Protein 7JW6 (pdb70)

Solvent-accessible surface area: 11703 Å² total; per-residue (Å²): 187,106,22,95,30,88,22,79,73,144,35,18,56,76,0,56,120,36,75,41,0,73,136,0,12,125,89,0,74,128,46,93,34,0,3,6,12,15,15,72,59,137,75,156,132,41,141,80,71,9,0,2,1,0,0,0,2,37,102,20,0,7,3,0,18,2,67,19,106,150,43,1,130,72,87,27,0,90,55,0,0,43,51,0,0,28,41,74,119,2,60,0,0,0,31,26,2,84,53,25,7,32,10,1,60,205,36,6,48,1,124,16,94,30,112,137,13,95,5,0,0,15,1,61,48,0,1,77,20,0,61,142,79,216,176,14,11,122,13,69,119,13,10,0,91,170,22,34,64,51,26,23,33,0,0,74,5,4,40,21,79,56,6,61,87,62,43,76,128,17,79,6,28,41,92,123,25,100,119,79,0,25,45,19,0,0,25,20,0,21,0,2,14,46,0,21,54,19,0,58,119,142,5,117,84,5,100,71,11,2,112,114,0,23,82,62,21,81,34,111,183,238,67,100,176,136

Radius of gyration: 17.12 Å; Cα contacts (8 Å, |Δi|>4): 380; chains: 1; bounding box: 43×37×40 Å

Structure (mmCIF, N/CA/C/O backbone):
data_7JW6
#
_entry.id   7JW6
#
_cell.length_a   44.338
_cell.length_b   117.101
_cell.length_c   87.481
_cell.angle_alpha   90.000
_cell.angle_beta   90.000
_cell.angle_gamma   90.000
#
_symmetry.space_group_name_H-M   'C 2 2 21'
#
loop_
_entity.id
_entity.type
_entity.pdbx_description
1 polymer 'Exonuclease mut-7 homolog'
2 water water
#
loop_
_atom_site.group_PDB
_atom_site.id
_atom_site.type_symbol
_atom_site.label_atom_id
_atom_site.label_alt_id
_atom_site.label_comp_id
_atom_site.label_asym_id
_atom_site.label_entity_id
_atom_site.label_seq_id
_atom_site.pdbx_PDB_ins_code
_atom_site.Cartn_x
_atom_site.Cartn_y
_atom_site.Cartn_z
_atom_site.occupancy
_atom_site.B_iso_or_equiv
_atom_site.auth_seq_id
_atom_site.auth_comp_id
_atom_site.auth_asym_id
_atom_site.auth_atom_id
_atom_site.pdbx_PDB_model_num
ATOM 1 N N . MET A 1 5 ? 2.54645 48.65023 34.03906 1.000 51.04616 399 MET A N 1
ATOM 2 C CA . MET A 1 5 ? 1.48297 48.08755 33.21918 1.000 38.91254 399 MET A CA 1
ATOM 3 C C . MET A 1 5 ? 0.20690 47.95576 34.04361 1.000 31.41256 399 MET A C 1
ATOM 4 O O . MET A 1 5 ? 0.17006 48.33265 35.21564 1.000 29.68680 399 MET A O 1
ATOM 9 N N . TYR A 1 6 ? -0.84832 47.41984 33.44104 1.000 29.32886 400 TYR A N 1
ATOM 10 C CA . TYR A 1 6 ? -2.13838 47.36184 34.10588 1.000 22.21896 400 TYR A CA 1
ATOM 11 C C . TYR A 1 6 ? -2.45064 45.93777 34.53774 1.000 19.86163 400 TYR A C 1
ATOM 12 O O . TYR A 1 6 ? -1.96588 44.96757 33.94773 1.000 20.77529 400 TYR A O 1
ATOM 21 N N . LEU A 1 7 ? -3.24030 45.83372 35.60455 1.000 15.94308 401 LEU A N 1
ATOM 22 C CA . LEU A 1 7 ? -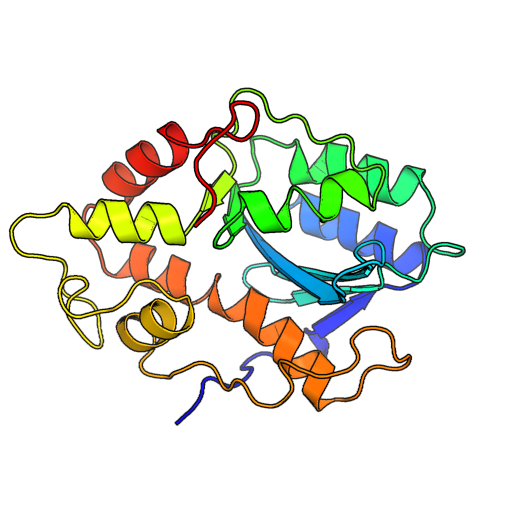3.71011 44.53363 36.06685 1.000 16.99436 401 LEU A CA 1
ATOM 23 C C . LEU A 1 7 ? -4.54070 43.85265 34.98431 1.000 18.99560 401 LEU A C 1
ATOM 24 O O . LEU A 1 7 ? -5.40511 44.47378 34.35691 1.000 18.02184 401 LEU A O 1
ATOM 29 N N . THR A 1 8 ? -4.26822 42.56872 34.76499 1.000 19.30278 402 THR A N 1
ATOM 30 C CA . THR A 1 8 ? -5.01678 41.75406 33.82326 1.000 18.72046 402 THR A CA 1
ATOM 31 C C . THR A 1 8 ? -5.70154 40.60672 34.56342 1.000 16.92831 402 THR A C 1
ATOM 32 O O . THR A 1 8 ? -5.34071 40.26092 35.69444 1.000 21.05895 402 THR A O 1
ATOM 36 N N . MET A 1 9 ? -6.70650 40.02356 33.91003 1.000 14.97808 403 MET A N 1
ATOM 37 C CA . MET A 1 9 ? -7.44900 38.89380 34.46546 1.000 15.19774 403 MET A CA 1
ATOM 38 C C . MET A 1 9 ? -6.59451 37.63494 34.43517 1.000 19.34339 403 MET A C 1
ATOM 39 O O . MET A 1 9 ? -6.14448 37.20965 33.36625 1.000 22.23727 403 MET A O 1
ATOM 44 N N . ASP A 1 10 ? -6.39620 37.01793 35.59648 1.000 17.65070 404 ASP A N 1
ATOM 45 C CA . ASP A 1 10 ? -5.57591 35.81679 35.66517 1.000 17.40359 404 ASP A CA 1
ATOM 46 C C . ASP A 1 10 ? -6.38350 34.53806 35.55532 1.000 19.64943 404 ASP A C 1
ATOM 47 O O . ASP A 1 10 ? -5.81029 33.48919 35.25099 1.000 20.50701 404 ASP A O 1
ATOM 52 N N . LEU A 1 11 ? -7.67371 34.60559 35.77887 1.000 18.09368 405 LEU A N 1
ATOM 53 C CA . LEU A 1 11 ? -8.52182 33.42994 35.72054 1.000 17.13605 405 LEU A CA 1
ATOM 54 C C . LEU A 1 11 ? -8.75366 32.99570 34.27950 1.000 17.29341 405 LEU A C 1
ATOM 55 O O . LEU A 1 11 ? -8.83609 33.83130 33.37706 1.000 19.62718 405 LEU A O 1
ATOM 60 N N . PRO A 1 12 ? -8.88338 31.69006 34.05019 1.000 20.45905 406 PRO A N 1
ATOM 61 C CA . PRO A 1 12 ? -9.35802 31.20781 32.74981 1.000 20.83928 406 PRO A CA 1
ATOM 62 C C . PRO A 1 12 ? -10.75204 31.73238 32.44477 1.000 18.44485 406 PRO A C 1
ATOM 63 O O . PRO A 1 12 ? -11.53738 32.04875 33.34163 1.000 18.96053 406 PRO A O 1
ATOM 67 N N . ASP A 1 13 ? -11.05748 31.81290 31.14599 1.000 22.43780 407 ASP A N 1
ATOM 68 C CA . ASP A 1 13 ? -12.35385 32.32629 30.70432 1.000 22.24489 407 ASP A CA 1
ATOM 69 C C . ASP A 1 13 ? -13.51173 31.53033 31.29017 1.000 20.86681 407 ASP A C 1
ATOM 70 O O . ASP A 1 13 ? -14.57999 32.09392 31.56018 1.000 24.64088 407 ASP A O 1
ATOM 75 N N . GLU A 1 14 ? -13.32175 30.22636 31.49455 1.000 21.06590 408 GLU A N 1
ATOM 76 C CA . GLU A 1 14 ? -14.37563 29.38368 32.04479 1.000 21.21947 408 GLU A CA 1
ATOM 77 C C . GLU A 1 14 ? -14.78034 29.78306 33.45891 1.000 22.39970 408 GLU A C 1
ATOM 78 O O . GLU A 1 14 ? -15.89095 29.45012 33.88735 1.000 22.53262 408 GLU A O 1
ATOM 84 N N . CYS A 1 15 ? -13.91215 30.47530 34.18903 1.000 17.82563 409 CYS A N 1
ATOM 85 C CA . CYS A 1 15 ? -14.20190 30.91456 35.54592 1.000 13.78446 409 CYS A CA 1
ATOM 86 C C . CYS A 1 15 ? -14.83946 32.29135 35.59825 1.000 15.93077 409 CYS A C 1
ATOM 87 O O . CYS A 1 15 ? -15.04165 32.81440 36.69441 1.000 13.77218 409 CYS A O 1
ATOM 90 N N . LEU A 1 16 ? -15.16049 32.88777 34.45849 1.000 15.01940 410 LEU A N 1
ATOM 91 C CA . LEU A 1 16 ? -15.96446 34.09945 34.40543 1.000 13.58416 410 LEU A CA 1
ATOM 92 C C . LEU A 1 16 ? -17.34989 33.65276 33.97235 1.000 15.84765 410 LEU A C 1
ATOM 93 O O . LEU A 1 16 ? -17.55891 33.29413 32.81382 1.000 19.46438 410 LEU A O 1
ATOM 98 N N . ILE A 1 17 ? -18.28449 33.63703 34.91825 1.000 13.49187 411 ILE A N 1
ATOM 99 C CA . ILE A 1 17 ? -19.57651 32.98135 34.75020 1.000 12.90468 411 ILE A CA 1
ATOM 100 C C . ILE A 1 17 ? -20.63207 34.06727 34.57967 1.000 15.01896 411 ILE A C 1
ATOM 101 O O . ILE A 1 17 ? -20.93994 34.79890 35.53118 1.000 15.03358 411 ILE A O 1
ATOM 106 N N . ILE A 1 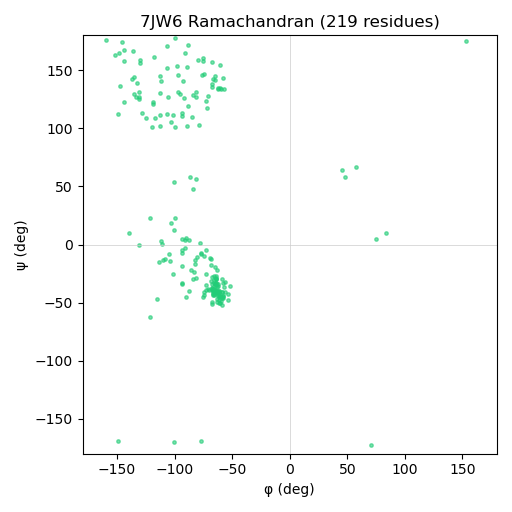18 ? -21.20612 34.15840 33.38003 1.000 15.03399 412 ILE A N 1
ATOM 107 C CA . ILE A 1 18 ? -22.28838 35.10277 33.11115 1.000 15.88468 412 ILE A CA 1
ATOM 108 C C . ILE A 1 18 ? -23.60277 34.47076 33.55024 1.000 14.84872 412 ILE A C 1
ATOM 109 O O . ILE A 1 18 ? -23.90970 33.32838 33.19080 1.000 18.04813 412 ILE A O 1
ATOM 114 N N . VAL A 1 19 ? -24.37373 35.20673 34.34893 1.000 11.94456 413 VAL A N 1
ATOM 115 C CA . VAL A 1 19 ? -25.62181 34.73612 34.92024 1.000 12.68054 413 VAL A CA 1
ATOM 116 C C . VAL A 1 19 ? -26.73341 35.61429 34.37133 1.000 15.08125 413 VAL A C 1
ATOM 117 O O . VAL A 1 19 ? -26.85323 36.78503 34.75237 1.000 13.62241 413 VAL A O 1
ATOM 121 N N . ASN A 1 20 ? -27.56178 35.04765 33.49361 1.000 13.16018 414 ASN A N 1
ATOM 122 C CA . ASN A 1 20 ? -28.71235 35.78397 32.99116 1.000 13.71516 414 ASN A CA 1
ATOM 123 C C . ASN A 1 20 ? -29.94421 34.90074 32.87157 1.000 15.14681 414 ASN A C 1
ATOM 124 O O . ASN A 1 20 ? -30.94909 35.34400 32.30609 1.000 17.13550 414 ASN A O 1
ATOM 129 N N . LYS A 1 21 ? -29.90123 33.68220 33.40442 1.000 15.21396 415 LYS A N 1
ATOM 130 C CA . LYS A 1 21 ? -31.03484 32.77642 33.39806 1.000 17.57312 415 LYS A CA 1
ATOM 131 C C . LYS A 1 21 ? -31.24419 32.23908 34.80712 1.000 13.96493 415 LYS A C 1
ATOM 132 O O . LYS A 1 21 ? -30.30700 32.16333 35.60776 1.000 12.39626 415 LYS A O 1
ATOM 138 N N . ALA A 1 22 ? -32.48029 31.81410 35.07667 1.000 13.06839 416 ALA A N 1
ATOM 139 C CA . ALA A 1 22 ? -32.83959 31.32553 36.40318 1.000 13.33996 416 ALA A CA 1
ATOM 140 C C . ALA A 1 22 ? -32.00979 30.11217 36.82154 1.000 14.10940 416 ALA A C 1
ATOM 141 O O . ALA A 1 22 ? -31.54869 30.04495 37.96482 1.000 14.96806 416 ALA A O 1
ATOM 143 N N . ASP A 1 23 ? -31.80954 29.13923 35.92361 1.000 13.46081 417 ASP A N 1
ATOM 144 C CA . ASP A 1 23 ? -31.05560 27.95973 36.33079 1.000 13.767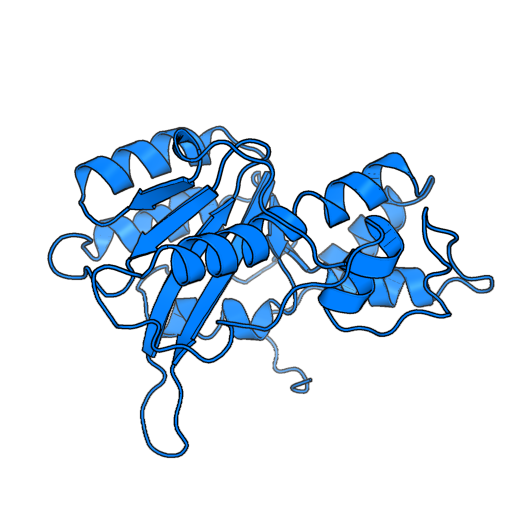97 417 ASP A CA 1
ATOM 145 C C . ASP A 1 23 ? -29.61366 28.32480 36.65777 1.000 14.46488 417 ASP A C 1
ATOM 146 O O . ASP A 1 23 ? -29.02001 27.75632 37.58194 1.000 14.38165 417 ASP A O 1
ATOM 151 N N . GLU A 1 24 ? -29.04757 29.29800 35.94047 1.000 13.30085 418 GLU A N 1
ATOM 152 C CA . GLU A 1 24 ? -27.71114 29.77078 36.27320 1.000 12.59403 418 GLU A CA 1
ATOM 153 C C . GLU A 1 24 ? -27.69731 30.46081 37.63024 1.000 15.29169 418 GLU A C 1
ATOM 154 O O . GLU A 1 24 ? -26.74180 30.31003 38.40368 1.000 12.95234 418 GLU A O 1
ATOM 160 N N . PHE A 1 25 ? -28.74847 31.22652 37.93020 1.000 11.94396 419 PHE A N 1
ATOM 161 C CA . PHE A 1 25 ? -28.82329 31.92370 39.20668 1.000 13.02023 419 PHE A CA 1
ATOM 162 C C . PHE A 1 25 ? -28.95201 30.93373 40.36225 1.000 12.70120 419 PHE A C 1
ATOM 163 O O . PHE A 1 25 ? -28.29392 31.08685 41.39909 1.000 11.20537 419 PHE A O 1
ATOM 171 N N . ASP A 1 26 ? -29.77629 29.89085 40.18571 1.000 12.09857 420 ASP A N 1
ATOM 172 C CA . ASP A 1 26 ? -29.92967 28.87309 41.21786 1.000 13.49757 420 ASP A CA 1
ATOM 173 C C . ASP A 1 26 ? -28.61414 28.14490 41.47203 1.000 12.84368 420 ASP A C 1
ATOM 174 O O . ASP A 1 26 ? -28.25872 27.88383 42.62639 1.000 13.46003 420 ASP A O 1
ATOM 179 N N . ARG A 1 27 ? -27.86642 27.82823 40.41358 1.000 12.54165 421 ARG A N 1
ATOM 180 C CA . ARG A 1 27 ? -26.56547 27.19186 40.60547 1.000 12.58177 421 ARG A CA 1
ATOM 181 C C . ARG A 1 27 ? -25.60039 28.12822 41.33298 1.000 12.14621 421 ARG A C 1
ATOM 182 O O . ARG A 1 27 ? -24.86434 27.70590 42.23050 1.000 12.06357 421 ARG A O 1
ATOM 190 N N . MET A 1 28 ? -25.63105 29.41911 40.99697 1.000 10.91950 422 MET A N 1
ATOM 191 C CA . MET A 1 28 ? -24.78465 30.38800 41.68326 1.000 13.72377 422 MET A CA 1
ATOM 192 C C . MET A 1 28 ? -25.11902 30.45282 43.16752 1.000 13.75869 422 MET A C 1
ATOM 193 O O . MET A 1 28 ? -24.22064 30.46047 44.01265 1.000 12.02309 422 MET A O 1
ATOM 198 N N . LEU A 1 29 ? -26.41383 30.48705 43.50666 1.000 10.29574 423 LEU A N 1
ATOM 199 C CA . LEU A 1 29 ? -26.80077 30.51176 44.91377 1.000 11.34946 423 LEU A CA 1
ATOM 200 C C . LEU A 1 29 ? -26.25637 29.29513 45.64400 1.000 12.50351 423 LEU A C 1
ATOM 201 O O . LEU A 1 29 ? -25.77012 29.40659 46.77171 1.000 13.86655 423 LEU A O 1
ATOM 206 N N . TYR A 1 30 ? -26.31304 28.12996 45.00164 1.000 11.00145 424 TYR A N 1
ATOM 207 C CA . TYR A 1 30 ? -25.78711 26.91239 45.61420 1.000 12.13046 424 TYR A CA 1
ATOM 208 C C . TYR A 1 30 ? -24.30560 27.05655 45.94081 1.000 11.80708 424 TYR A C 1
ATOM 209 O O . TYR A 1 30 ? -23.86593 26.71446 47.04631 1.000 14.49093 424 TYR A O 1
ATOM 218 N N . HIS A 1 31 ? -23.52550 27.57803 45.00193 1.000 12.97786 425 HIS A N 1
ATOM 219 C CA . HIS A 1 31 ? -22.09187 27.69407 45.24919 1.000 14.34059 425 HIS A CA 1
ATOM 220 C C . HIS A 1 31 ? -21.76724 28.82620 46.21681 1.000 11.47293 425 HIS A C 1
ATOM 221 O O . HIS A 1 31 ? -20.88901 28.66900 47.07601 1.000 13.53961 425 HIS A O 1
ATOM 228 N N . LEU A 1 32 ? -22.44266 29.97460 46.09697 1.000 12.09467 426 LEU A N 1
ATOM 229 C CA . LEU A 1 32 ? -22.11038 31.08925 46.97965 1.000 11.12170 426 LEU A CA 1
ATOM 230 C C . LEU A 1 32 ? -22.40137 30.75950 48.43434 1.000 11.71085 426 LEU A C 1
ATOM 231 O O . LEU A 1 32 ? -21.69714 31.23527 49.33417 1.000 13.74740 426 LEU A O 1
ATOM 236 N N . GLN A 1 33 ? -23.43460 29.95702 48.68408 1.000 14.30030 427 GLN A N 1
ATOM 237 C CA . GLN A 1 33 ? -23.82393 29.64001 50.05392 1.000 15.62815 427 GLN A CA 1
ATOM 238 C C . GLN A 1 33 ? -22.74817 28.84245 50.78363 1.000 17.35240 427 GLN A C 1
ATOM 239 O O . GLN A 1 33 ? -22.72842 28.83214 52.01628 1.000 20.74097 427 GLN A O 1
ATOM 245 N N . GLN A 1 34 ? -21.83916 28.20608 50.05622 1.000 14.79923 428 GLN A N 1
ATOM 246 C CA . GLN A 1 34 ? -20.77409 27.40523 50.64566 1.000 16.28031 428 GLN A CA 1
ATOM 247 C C . GLN A 1 34 ? -19.48220 28.18689 50.86093 1.000 17.98874 428 GLN A C 1
ATOM 248 O O . GLN A 1 34 ? -18.54429 27.65107 51.46214 1.000 18.86091 428 GLN A O 1
ATOM 254 N N . GLU A 1 35 ? -19.42027 29.44541 50.42563 1.000 14.67205 429 GLU A N 1
ATOM 255 C CA . GLU A 1 35 ? -18.24042 30.27392 50.61805 1.000 13.06420 429 GLU A CA 1
ATOM 256 C C . GLU A 1 35 ? -18.34230 31.02006 51.94218 1.000 19.10990 429 GLU A C 1
ATOM 257 O O . GLU A 1 35 ? -19.43853 31.26936 52.44922 1.000 19.89643 429 GLU A O 1
ATOM 263 N N . CYS A 1 36 ? -17.19655 31.36020 52.52932 1.000 16.01917 430 CYS A N 1
ATOM 264 C CA . CYS A 1 36 ? -17.25314 32.22525 53.70176 1.000 18.47046 430 CYS A CA 1
ATOM 265 C C . CYS A 1 36 ? -16.69676 33.61796 53.44117 1.000 15.51384 430 CYS A C 1
ATOM 266 O O . CYS A 1 36 ? -16.70725 34.44886 54.35461 1.000 13.50748 430 CYS A O 1
ATOM 269 N N . VAL A 1 37 ? -16.24662 33.90309 52.22016 1.000 12.59265 431 VAL A N 1
ATOM 270 C CA . VAL A 1 37 ? -15.90393 35.26790 51.81221 1.000 13.97289 431 VAL A CA 1
ATOM 271 C C . VAL A 1 37 ? -16.20645 35.41578 50.32812 1.000 15.80054 431 VAL A C 1
ATOM 272 O O . VAL A 1 37 ? -15.93346 34.51688 49.52581 1.000 15.46239 431 VAL A O 1
ATOM 276 N N . ILE A 1 38 ? -16.81084 36.54701 49.96843 1.000 10.39531 432 ILE A N 1
ATOM 277 C CA . ILE A 1 38 ? -17.06193 36.90112 48.58093 1.000 8.45894 432 ILE A CA 1
ATOM 278 C C . ILE A 1 38 ? -16.70215 38.37084 48.39570 1.000 11.12968 432 ILE A C 1
ATOM 279 O O . ILE A 1 38 ? -16.51944 39.11605 49.35759 1.000 10.99978 432 ILE A O 1
ATOM 284 N N . TYR A 1 39 ? -16.60714 38.78418 47.13455 1.000 11.95614 433 TYR A N 1
ATOM 285 C CA . TYR A 1 39 ? -16.08911 40.10326 46.78883 1.000 10.09308 433 TYR A CA 1
ATOM 286 C C . TYR A 1 39 ? -17.06224 40.76213 45.82465 1.000 10.95921 433 TYR A C 1
ATOM 287 O O . TYR A 1 39 ? -17.43066 40.15845 44.81014 1.000 12.80165 433 TYR A O 1
ATOM 296 N N . LEU A 1 40 ? -17.49713 41.98194 46.15561 1.000 10.64028 434 LEU A N 1
ATOM 297 C CA . LEU A 1 40 ? -18.63375 42.62506 45.49814 1.000 10.74706 434 LEU A CA 1
ATOM 298 C C . LEU A 1 40 ? -18.19912 43.83753 44.69319 1.000 12.28855 434 LEU A C 1
ATOM 299 O O . LEU A 1 40 ? -17.50217 44.71683 45.21250 1.000 12.54697 434 LEU A O 1
ATOM 304 N N . ALA A 1 41 ? -18.64907 43.89599 43.44357 1.000 11.61662 435 ALA A N 1
ATOM 305 C CA . ALA A 1 41 ? -18.51502 45.08407 42.61247 1.000 12.25853 435 ALA A CA 1
ATOM 306 C C . ALA A 1 41 ? -19.75991 45.19456 41.74296 1.000 12.97697 435 ALA A C 1
ATOM 307 O O . ALA A 1 41 ? -20.55897 44.25900 41.64155 1.000 13.58617 435 ALA A O 1
ATOM 309 N N . SER A 1 42 ? -19.93344 46.34794 41.10612 1.000 13.67770 436 SER A N 1
ATOM 310 C CA . SER A 1 42 ? -21.09092 46.53735 40.24838 1.000 11.80428 436 SER A CA 1
ATOM 311 C C . SER A 1 42 ? -20.72632 47.52894 39.15833 1.000 13.32488 436 SER A C 1
ATOM 312 O O . SER A 1 42 ? -19.72628 48.24482 39.25173 1.000 17.83624 436 SER A O 1
ATOM 315 N N . GLU A 1 43 ? -21.53502 47.54268 38.10771 1.000 13.12295 437 GLU A N 1
ATOM 316 C CA . GLU A 1 43 ? -21.40866 48.52319 37.03745 1.000 12.90664 437 GLU A CA 1
ATOM 317 C C . GLU A 1 43 ? -22.78623 49.10463 36.78154 1.000 11.72419 437 GLU A C 1
ATOM 318 O O . GLU A 1 43 ? -23.76110 48.36132 36.62661 1.000 11.30816 437 GLU A O 1
ATOM 324 N N . TRP A 1 44 ? -22.87366 50.43017 36.72225 1.000 12.87862 438 TRP A N 1
ATOM 325 C CA . TRP A 1 44 ? -24.16630 51.04381 36.46774 1.000 12.20448 438 TRP A CA 1
ATOM 326 C C . TRP A 1 44 ? -23.99167 52.33937 35.69242 1.000 13.33927 438 TRP A C 1
ATOM 327 O O . TRP A 1 44 ? -22.89504 52.88655 35.58650 1.000 13.94592 438 TRP A O 1
ATOM 338 N N . MET A 1 45 ? -25.10509 52.80658 35.13762 1.000 14.25061 439 MET A N 1
ATOM 339 C CA . MET A 1 45 ? -25.15233 53.98401 34.28338 1.000 13.12251 439 MET A CA 1
ATOM 340 C C . MET A 1 45 ? -25.92091 55.09523 34.98602 1.000 15.79906 439 MET A C 1
ATOM 341 O O . MET A 1 45 ? -26.88861 54.84042 35.70912 1.000 14.26202 439 MET A O 1
ATOM 346 N N . GLN A 1 46 ? -25.48963 56.33977 34.77405 1.000 17.39597 440 GLN A N 1
ATOM 347 C CA . GLN A 1 46 ? -26.15350 57.45926 35.42941 1.000 17.08747 440 GLN A CA 1
ATOM 348 C C . GLN A 1 46 ? -26.18505 58.66641 34.50300 1.000 14.38582 440 GLN A C 1
ATOM 349 O O . GLN A 1 46 ? -25.39407 58.78775 33.56674 1.000 17.80853 440 GLN A O 1
ATOM 355 N N . SER A 1 47 ? -27.12798 59.56078 34.77971 1.000 17.04759 441 SER A N 1
ATOM 356 C CA . SER A 1 47 ? -27.17782 60.85496 34.12017 1.000 17.91567 441 SER A CA 1
ATOM 357 C C . SER A 1 47 ? -27.69876 61.86762 35.12670 1.000 22.01424 441 SER A C 1
ATOM 358 O O . SER A 1 47 ? -28.11660 61.51838 36.23112 1.000 23.38586 441 SER A O 1
ATOM 361 N N . VAL A 1 48 ? -27.69677 63.13949 34.72934 1.000 17.17808 442 VAL A N 1
ATOM 362 C CA . VAL A 1 48 ? -28.04994 64.17165 35.69441 1.000 19.23516 442 VAL A CA 1
ATOM 363 C C . VAL A 1 48 ? -29.53505 64.11651 36.04543 1.000 21.92440 442 VAL A C 1
ATOM 364 O O . VAL A 1 48 ? -29.91113 64.28736 37.21267 1.000 23.93137 442 VAL A O 1
ATOM 368 N N . CYS A 1 49 ? -30.40093 63.85348 35.06006 1.000 20.97974 443 CYS A N 1
ATOM 369 C CA . CYS A 1 49 ? -31.84504 63.85690 35.29136 1.000 27.01820 443 CYS A CA 1
ATOM 370 C C . CYS A 1 49 ? -32.49392 62.47924 35.28181 1.000 29.77341 443 CYS A C 1
ATOM 371 O O . CYS A 1 49 ? -33.65871 62.36653 35.68160 1.000 42.12225 443 CYS A O 1
ATOM 374 N N . GLY A 1 50 ? -31.80335 61.44466 34.82530 1.000 23.20382 444 GLY A N 1
ATOM 375 C CA . GLY A 1 50 ? -32.41000 60.13385 34.74145 1.000 29.49563 444 GLY A CA 1
ATOM 376 C C . GLY A 1 50 ? -32.19312 59.30997 35.99552 1.000 27.87462 444 GLY A C 1
ATOM 377 O O . GLY A 1 50 ? -31.36722 59.63175 36.84478 1.000 27.14753 444 GLY A O 1
ATOM 378 N N . ASP A 1 51 ? -32.96700 58.23692 36.12269 1.000 32.42556 445 ASP A N 1
ATOM 379 C CA . ASP A 1 51 ? -32.74147 57.31926 37.22807 1.000 28.41771 445 ASP A CA 1
ATOM 380 C C . ASP A 1 51 ? -31.51256 56.46220 36.94936 1.000 22.57118 445 ASP A C 1
ATOM 381 O O . ASP A 1 51 ? -31.20846 56.13066 35.80164 1.000 22.38950 445 ASP A O 1
ATOM 386 N N . ASN A 1 52 ? -30.79145 56.12870 38.01851 1.000 21.28583 446 ASN A N 1
ATOM 387 C CA . ASN A 1 52 ? -29.65294 55.23043 37.89655 1.000 20.15464 446 ASN A CA 1
ATOM 388 C C . ASN A 1 52 ? -30.09968 53.90772 37.29463 1.000 18.51171 446 ASN A C 1
ATOM 389 O O . ASN A 1 52 ? -31.20739 53.43090 37.55392 1.000 23.98339 446 ASN A O 1
ATOM 394 N N . GLN A 1 53 ? -29.24205 53.33180 36.46286 1.000 15.24129 447 GLN A N 1
ATOM 395 C CA . GLN A 1 53 ? -29.52150 52.07213 35.78189 1.000 16.29555 447 GLN A CA 1
ATOM 396 C C . GLN A 1 53 ? -28.45678 51.05735 36.19807 1.000 16.13160 447 GLN A C 1
ATOM 397 O O . GLN A 1 53 ? -27.33333 51.08727 35.68965 1.000 16.39128 447 GLN A O 1
ATOM 403 N N . LEU A 1 54 ? -28.81012 50.16750 37.12369 1.000 12.69970 448 LEU A N 1
ATOM 404 C CA . LEU A 1 54 ? -27.91667 49.08142 37.51009 1.000 13.22355 448 LEU A CA 1
ATOM 405 C C . LEU A 1 54 ? -27.82629 48.07068 36.37708 1.000 13.62059 448 LEU A C 1
ATOM 406 O O . LEU A 1 54 ? -28.85130 47.58311 35.89147 1.000 16.24903 448 LEU A O 1
ATOM 411 N N . CYS A 1 55 ? -26.60537 47.73920 35.95595 1.000 11.89351 449 CYS A N 1
ATOM 412 C CA . CYS A 1 55 ? -26.42955 46.89900 34.77772 1.000 13.67588 449 CYS A CA 1
ATOM 413 C C . CYS A 1 55 ? -25.79784 45.55768 35.09674 1.000 16.49441 449 CYS A C 1
ATOM 414 O O . CYS A 1 55 ? -26.26257 44.53085 34.59642 1.000 14.26866 449 CYS A O 1
ATOM 417 N N . VAL A 1 56 ? -24.72578 45.54589 35.88222 1.000 13.26689 450 VAL A N 1
ATOM 418 C CA . VAL A 1 56 ? -24.00163 44.32259 36.19991 1.000 11.16008 450 VAL A CA 1
ATOM 419 C C . VAL A 1 56 ? -23.75576 44.29724 37.69756 1.000 11.24981 450 VAL A C 1
ATOM 420 O O . VAL A 1 5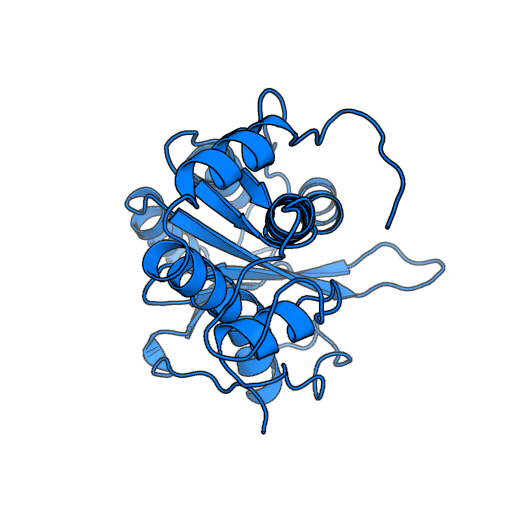6 ? -23.43139 45.32547 38.29666 1.000 12.03058 450 VAL A O 1
ATOM 424 N N . LEU A 1 57 ? -23.90739 43.12044 38.30241 1.000 10.90851 451 LEU A N 1
ATOM 425 C CA . LEU A 1 57 ? -23.46943 42.86933 39.67153 1.000 11.11195 451 LEU A CA 1
ATOM 426 C C . LEU A 1 57 ? -22.42521 41.76757 39.60793 1.000 10.67585 451 LEU A C 1
ATOM 427 O O . LEU A 1 57 ? -22.69319 40.68820 39.06989 1.000 11.08146 451 LEU A O 1
ATOM 432 N N . GLN A 1 58 ? -21.23355 42.04838 40.12309 1.000 10.55772 452 GLN A N 1
ATOM 433 C CA . GLN A 1 58 ? -20.14960 41.07415 40.11067 1.000 13.08968 452 GLN A CA 1
ATOM 434 C C . GLN A 1 58 ? -19.97629 40.51738 41.50879 1.000 11.43270 452 GLN A C 1
ATOM 435 O O . GLN A 1 58 ? -19.83035 41.27601 42.47102 1.000 11.37792 452 GLN A O 1
ATOM 441 N N . ILE A 1 59 ? -20.00285 39.19322 41.62332 1.000 11.56178 453 ILE A N 1
ATOM 442 C CA . ILE A 1 59 ? -19.74035 38.52687 42.89034 1.000 10.51654 453 ILE A CA 1
ATOM 443 C C . ILE A 1 59 ? -18.60983 37.55469 42.63710 1.000 10.70486 453 ILE A C 1
ATOM 444 O O . ILE A 1 59 ? -18.79671 36.54904 41.94284 1.000 12.20459 453 ILE A O 1
ATOM 449 N N . ALA A 1 60 ? -17.43685 37.85920 43.17261 1.000 12.27801 454 ALA A N 1
ATOM 450 C CA . ALA A 1 60 ? -16.29174 36.97623 43.03117 1.000 11.89500 454 ALA A CA 1
ATOM 451 C C . ALA A 1 60 ? -16.14742 36.10089 44.26862 1.000 12.39546 454 ALA A C 1
ATOM 452 O O . ALA A 1 60 ? -16.48022 36.49779 45.38552 1.000 12.31495 454 ALA A O 1
ATOM 454 N N . THR A 1 61 ? -15.68303 34.88522 44.04880 1.000 12.76905 455 THR A N 1
ATOM 455 C CA . THR A 1 61 ? -15.18592 34.03808 45.11123 1.000 12.70088 455 THR A CA 1
ATOM 456 C C . THR A 1 61 ? -13.66670 34.11779 45.08401 1.000 11.38276 455 THR A C 1
ATOM 457 O O . THR A 1 61 ? -13.07376 34.90614 44.34524 1.000 15.46980 455 THR A O 1
ATOM 461 N N . GLY A 1 62 ? -13.00778 33.25101 45.85626 1.000 13.84901 456 GLY A N 1
ATOM 462 C CA . GLY A 1 62 ? -11.56477 33.15967 45.72787 1.000 14.64777 456 GLY A CA 1
ATOM 463 C C . GLY A 1 62 ? -11.09168 32.57892 44.40302 1.000 13.64214 456 GLY A C 1
ATOM 464 O O . GLY A 1 62 ? -9.92121 32.75136 44.04371 1.000 16.22588 456 GLY A O 1
ATOM 465 N N . HIS A 1 63 ? -11.97244 31.89445 43.66162 1.000 13.49109 457 HIS A N 1
ATOM 466 C CA . HIS A 1 63 ? -11.55399 31.14675 42.48257 1.000 14.42209 457 HIS A CA 1
ATOM 467 C C . HIS A 1 63 ? -12.36977 31.39381 41.21709 1.000 14.05314 457 HIS A C 1
ATOM 468 O O . HIS A 1 63 ? -12.07866 30.76268 40.18822 1.000 16.89216 457 HIS A O 1
ATOM 475 N N . ASN A 1 64 ? -13.39098 32.24565 41.24806 1.000 13.29235 458 ASN A N 1
ATOM 476 C CA . ASN A 1 64 ? -14.13217 32.54808 40.02738 1.000 12.12581 458 ASN A CA 1
ATOM 477 C C . ASN A 1 64 ? -14.86557 33.87167 40.22278 1.000 13.15168 458 ASN A C 1
ATOM 478 O O . ASN A 1 64 ? -14.79374 34.48800 41.28649 1.000 14.05496 458 ASN A O 1
ATOM 483 N N . VAL A 1 65 ? -15.53067 34.33765 39.16391 1.000 11.90683 459 VAL A N 1
ATOM 484 C CA . VAL A 1 65 ? -16.30241 35.57277 39.23009 1.000 11.31101 459 VAL A CA 1
ATOM 485 C C . VAL A 1 65 ? -17.64190 35.32863 38.55718 1.000 12.73154 459 VAL A C 1
ATOM 486 O O . VAL A 1 65 ? -17.69689 34.81846 37.43995 1.000 12.98700 459 VAL A O 1
ATOM 490 N N . TYR A 1 66 ? -18.71823 35.68749 39.25550 1.000 10.53146 460 TYR A N 1
ATOM 491 C CA . TYR A 1 66 ? -20.05213 35.67227 38.67647 1.000 11.34182 460 TYR A CA 1
ATOM 492 C C . TYR A 1 66 ? -20.37083 37.07523 38.17951 1.000 11.76611 460 TYR A C 1
ATOM 493 O O . TYR A 1 66 ? -20.19557 38.04259 38.91826 1.000 12.69929 460 TYR A O 1
ATOM 502 N N . LEU A 1 67 ? -20.80638 37.18481 36.93524 1.000 12.86213 461 LEU A N 1
ATOM 503 C CA . LEU A 1 67 ? -21.24274 38.46255 36.35801 1.000 11.99582 461 LEU A CA 1
ATOM 504 C C . LEU A 1 67 ? -22.74373 38.33572 36.12977 1.000 12.60475 461 LEU A C 1
ATOM 505 O O . LEU A 1 67 ? -23.17940 37.68115 35.17012 1.000 14.23997 461 LEU A O 1
ATOM 510 N N . ILE A 1 68 ? -23.53283 38.93237 37.01695 1.000 10.75845 462 ILE A N 1
ATOM 511 C CA . ILE A 1 68 ? -24.98711 38.80168 36.98359 1.000 11.86438 462 ILE A CA 1
ATOM 512 C C . ILE A 1 68 ? -25.56739 39.94616 36.16463 1.000 12.22862 462 ILE A C 1
ATOM 513 O O . ILE A 1 68 ? -25.30452 41.12875 36.44635 1.000 12.29324 462 ILE A O 1
ATOM 518 N N . ASP A 1 69 ? -26.36612 39.59048 35.16024 1.000 13.58732 463 ASP A N 1
ATOM 519 C CA . ASP A 1 69 ? -27.03815 40.57000 34.30326 1.000 12.91566 463 ASP A CA 1
ATOM 520 C C . ASP A 1 69 ? -28.25616 41.12608 35.03546 1.000 17.03358 463 ASP A C 1
ATOM 521 O O . ASP A 1 69 ? -29.30822 40.48626 35.11398 1.000 15.82991 463 ASP A O 1
ATOM 526 N N . CYS A 1 70 ? -28.13386 42.33519 35.56610 1.000 14.40016 464 CYS A N 1
ATOM 527 C CA . CYS A 1 70 ? -29.21473 42.94572 36.32703 1.000 14.83875 464 CYS A CA 1
ATOM 528 C C . CYS A 1 70 ? -30.33424 43.49156 35.45121 1.000 16.17034 464 CYS A C 1
ATOM 529 O O . CYS A 1 70 ? -31.36115 43.92206 35.98465 1.000 18.16069 464 CYS A O 1
ATOM 532 N N . LEU A 1 71 ? -30.15180 43.51801 34.13556 1.000 16.45290 465 LEU A N 1
ATOM 533 C CA . LEU A 1 71 ? -31.22187 43.90083 33.22382 1.000 17.08837 465 LEU A CA 1
ATOM 534 C C . LEU A 1 71 ? -32.03727 42.70731 32.75751 1.000 17.68235 465 LEU A C 1
ATOM 535 O O . LEU A 1 71 ? -33.01982 42.89151 32.03699 1.000 18.27194 465 LEU A O 1
ATOM 540 N N . ALA A 1 72 ? -31.66181 41.49676 33.15499 1.000 17.56743 466 ALA A N 1
ATOM 541 C CA . ALA A 1 72 ? -32.35614 40.28345 32.73668 1.000 16.70698 466 ALA A CA 1
ATOM 542 C C . ALA A 1 72 ? -33.53464 39.99777 33.67083 1.000 18.72480 466 ALA A C 1
ATOM 543 O O . ALA A 1 72 ? -33.62503 38.95066 34.29429 1.000 19.93071 466 ALA A O 1
ATOM 545 N N . ARG A 1 73 ? -34.45044 40.96748 33.76964 1.000 19.48576 467 ARG A N 1
ATOM 546 C CA . ARG A 1 73 ? -35.45160 40.92010 34.82887 1.000 20.61519 467 ARG A CA 1
ATOM 547 C C . ARG A 1 73 ? -36.64144 40.02450 34.50665 1.000 22.64042 467 ARG A C 1
ATOM 548 O O . ARG A 1 73 ? -37.42988 39.72858 35.40991 1.000 25.70281 467 ARG A O 1
ATOM 556 N N . GLU A 1 74 ? -36.80344 39.59616 33.25231 1.000 22.99121 468 GLU A N 1
ATOM 557 C CA . GLU A 1 74 ? -37.86996 38.64984 32.94876 1.000 28.98053 468 GLU A CA 1
ATOM 558 C C . GLU A 1 74 ? -37.44851 37.22636 33.28634 1.000 30.54202 468 GLU A C 1
ATOM 559 O O . GLU A 1 74 ? -38.29395 36.39066 33.62933 1.000 27.86007 468 GLU A O 1
ATOM 565 N N . SER A 1 75 ? -36.14967 36.93729 33.21401 1.000 24.32672 469 SER A N 1
ATOM 566 C CA . SER A 1 75 ? -35.66511 35.62072 33.60336 1.000 24.97074 469 SER A CA 1
ATOM 567 C C . SER A 1 75 ? -35.21961 35.56924 35.06222 1.000 17.71775 469 SER A C 1
ATOM 568 O O . SER A 1 75 ? -35.37787 34.53231 35.71174 1.000 24.32240 469 SER A O 1
ATOM 571 N N . LEU A 1 76 ? -34.67799 36.66513 35.59620 1.000 21.26351 470 LEU A N 1
ATOM 572 C CA . LEU A 1 76 ? -34.25558 36.73966 36.99421 1.000 18.15754 470 LEU A CA 1
ATOM 573 C C . LEU A 1 76 ? -35.34412 37.46939 37.78614 1.000 20.67526 470 LEU A C 1
ATOM 574 O O . LEU A 1 76 ? -35.42659 38.70232 37.75989 1.000 21.39588 470 LEU A O 1
ATOM 579 N N . ARG A 1 77 ? -36.16621 36.69949 38.50406 1.000 16.71542 471 ARG A N 1
ATOM 580 C CA . ARG A 1 77 ? -37.39727 37.16615 39.13926 1.000 19.27714 471 ARG A CA 1
ATOM 581 C C . ARG A 1 77 ? -37.13804 37.70088 40.54339 1.000 15.06594 471 ARG A C 1
ATOM 582 O O . ARG A 1 77 ? -36.05339 37.54384 41.10852 1.000 13.91616 471 ARG A O 1
ATOM 590 N N . SER A 1 78 ? -38.17648 38.31354 41.12818 1.000 13.14648 472 SER A N 1
ATOM 591 C CA . SER A 1 78 ? -38.01989 38.92493 42.44087 1.000 12.58631 472 SER A CA 1
ATOM 592 C C . SER A 1 78 ? -37.52764 37.92194 43.46966 1.000 14.92265 472 SER A C 1
ATOM 593 O O . SER A 1 78 ? -36.67255 38.24857 44.29569 1.000 13.58169 472 SER A O 1
ATOM 596 N N . GLU A 1 79 ? -38.05071 36.69431 43.43515 1.000 15.15586 473 GLU A N 1
ATOM 597 C CA . GLU A 1 79 ? -37.63173 35.72039 44.43306 1.000 16.52065 473 GLU A CA 1
ATOM 598 C C . GLU A 1 79 ? -36.14798 35.37731 44.31105 1.000 15.21836 473 GLU A C 1
ATOM 599 O O . GLU A 1 79 ? -35.50367 35.11398 45.32996 1.000 16.55095 473 GLU A O 1
ATOM 605 N N . HIS A 1 80 ? -35.58552 35.37261 43.09370 1.000 13.45272 474 HIS A N 1
ATOM 606 C CA . HIS A 1 80 ? -34.14171 35.16881 42.94188 1.000 11.15535 474 HIS A CA 1
ATOM 607 C C . HIS A 1 80 ? -33.36131 36.23873 43.69840 1.000 13.16128 474 HIS A C 1
ATOM 608 O O . HIS A 1 80 ? -32.47128 35.93342 44.50103 1.000 12.53385 474 HIS A O 1
ATOM 615 N N . TRP A 1 81 ? -33.68640 37.50681 43.45486 1.000 12.74452 475 TRP A N 1
ATOM 616 C CA . TRP A 1 81 ? -33.00019 38.59309 44.14949 1.000 11.56330 475 TRP A CA 1
ATOM 617 C C . TRP A 1 81 ? -33.24312 38.53336 45.64992 1.000 12.88941 475 TRP A C 1
ATOM 618 O O . TRP A 1 81 ? -32.32314 38.78340 46.43574 1.000 12.41593 475 TRP A O 1
ATOM 629 N N . ARG A 1 82 ? -34.47207 38.20310 46.07577 1.000 11.45204 476 ARG A N 1
ATOM 630 C CA . ARG A 1 82 ? -34.75231 38.11396 47.50478 1.000 12.38394 476 ARG A CA 1
ATOM 631 C C . ARG A 1 82 ? -33.89357 37.04424 48.16519 1.000 11.46326 476 ARG A C 1
ATOM 632 O O . ARG A 1 82 ? -33.37250 37.25649 49.26862 1.000 12.80449 476 ARG A O 1
ATOM 640 N N . LEU A 1 83 ? -33.70805 35.89735 47.49059 1.000 11.88062 477 LEU A N 1
ATOM 641 C CA . LEU A 1 83 ? -32.89500 34.83047 48.06946 1.000 11.79212 477 LEU A CA 1
ATOM 642 C C . LEU A 1 83 ? -31.41279 35.17832 48.03888 1.000 14.02038 477 LEU A C 1
ATOM 643 O O . LEU A 1 83 ? -30.67709 34.80762 48.95527 1.000 12.23619 477 LEU A O 1
ATOM 648 N N . LEU A 1 84 ? -30.94578 35.87457 47.00032 1.000 12.27118 478 LEU A N 1
ATOM 649 C CA . LEU A 1 84 ? -29.58273 36.38873 47.04773 1.000 12.81519 478 LEU A CA 1
ATOM 650 C C . LEU A 1 84 ? -29.40232 37.29297 48.25839 1.000 12.46842 478 LEU A C 1
ATOM 651 O O . LEU A 1 84 ? -28.41040 37.18107 48.99261 1.000 11.02186 478 LEU A O 1
ATOM 656 N N . GLY A 1 85 ? -30.37050 38.17655 48.50831 1.000 11.36389 479 GLY A N 1
ATOM 657 C CA . GLY A 1 85 ? -30.29148 39.01413 49.69491 1.000 13.07486 479 GLY A CA 1
ATOM 658 C C . GLY A 1 85 ? -30.32689 38.21491 50.98432 1.000 12.42267 479 GLY A C 1
ATOM 659 O O . GLY A 1 85 ? -29.52040 38.43646 51.89017 1.000 13.88856 479 GLY A O 1
ATOM 660 N N . ALA A 1 86 ? -31.25863 37.26379 51.08218 1.000 11.21263 480 ALA A N 1
ATOM 661 C CA . ALA A 1 86 ? -31.46979 36.56578 52.34637 1.000 11.13082 480 ALA A CA 1
ATOM 662 C C . ALA A 1 86 ? -30.36482 35.55767 52.62003 1.000 12.70458 480 ALA A C 1
ATOM 663 O O . ALA A 1 86 ? -29.85943 35.47009 53.74115 1.000 16.50999 480 ALA A O 1
ATOM 665 N N . ASN A 1 87 ? -29.99158 34.77434 51.61215 1.000 12.23532 481 ASN A N 1
ATOM 666 C CA . ASN A 1 87 ? -29.08419 33.65000 51.82244 1.000 12.26618 481 ASN A CA 1
ATOM 667 C C . ASN A 1 87 ? -27.62792 34.05528 51.83430 1.000 12.85727 481 ASN A C 1
ATOM 668 O O . ASN A 1 87 ? -26.80924 33.32708 52.40371 1.000 13.60611 481 ASN A O 1
ATOM 673 N N . ILE A 1 88 ? -27.27675 35.17603 51.20290 1.000 10.74518 482 ILE A N 1
ATOM 674 C CA . ILE A 1 88 ? -25.87474 35.52275 50.98150 1.000 12.62748 482 ILE A CA 1
ATOM 675 C C . ILE A 1 88 ? -25.57491 36.87032 51.62726 1.000 11.39188 482 ILE A C 1
ATOM 676 O O . ILE A 1 88 ? -24.74861 36.95462 52.53493 1.000 11.23268 482 ILE A O 1
ATOM 681 N N . PHE A 1 89 ? -26.23930 37.94244 51.17561 1.000 11.79256 483 PHE A N 1
ATOM 682 C CA . PHE A 1 89 ? -25.92119 39.26396 51.71887 1.000 12.07522 483 PHE A CA 1
ATOM 683 C C . PHE A 1 89 ? -26.23769 39.34862 53.20384 1.000 12.20486 483 PHE A C 1
ATOM 684 O O . PHE A 1 89 ? -25.47074 39.93478 53.97103 1.000 13.62948 483 PHE A O 1
ATOM 692 N N . ASN A 1 90 ? -27.37261 38.79323 53.63135 1.000 11.70937 484 ASN A N 1
ATOM 693 C CA . ASN A 1 90 ? -27.78886 38.91622 55.02066 1.000 12.96626 484 ASN A CA 1
ATOM 694 C C . ASN A 1 90 ? -27.21765 37.82148 55.90378 1.000 13.72231 484 ASN A C 1
ATOM 695 O O . ASN A 1 90 ? -27.53084 37.78303 57.09761 1.000 16.88763 484 ASN A O 1
ATOM 700 N N . ASN A 1 91 ? -26.37713 36.95799 55.34464 1.000 12.98509 485 ASN A N 1
ATOM 701 C CA . ASN A 1 91 ? -25.79729 35.81549 56.04012 1.000 14.98544 485 ASN A CA 1
ATOM 702 C C . ASN A 1 91 ? -24.55571 36.27446 56.79378 1.000 15.93351 485 ASN A C 1
ATOM 703 O O . ASN A 1 91 ? -23.53826 36.59136 56.17620 1.000 13.31313 485 ASN A O 1
ATOM 708 N N . VAL A 1 92 ? -24.62801 36.31511 58.12426 1.000 16.22704 486 VAL A N 1
ATOM 709 C CA . VAL A 1 92 ? -23.51370 36.84126 58.90565 1.000 15.18847 486 VAL A CA 1
ATOM 710 C C . VAL A 1 92 ? -22.27462 35.96206 58.84997 1.000 15.36384 486 VAL A C 1
ATOM 711 O O . VAL A 1 92 ? -21.20119 36.41215 59.25343 1.000 18.29424 486 VAL A O 1
ATOM 715 N N . ASN A 1 93 ? -22.39015 34.73206 58.35274 1.000 14.97215 487 ASN A N 1
ATOM 716 C CA . ASN A 1 93 ? -21.26016 33.82340 58.25573 1.000 14.31255 487 ASN A CA 1
ATOM 717 C C . ASN A 1 93 ? -20.53613 33.92214 56.92178 1.000 15.98264 487 ASN A C 1
ATOM 718 O O . ASN A 1 93 ? -19.60770 33.14573 56.67908 1.000 15.96878 487 ASN A O 1
ATOM 723 N N . ILE A 1 94 ? -20.94168 34.84475 56.04895 1.000 12.28675 488 ILE A N 1
ATOM 724 C CA . ILE A 1 94 ? -20.24016 35.10863 54.80212 1.000 11.82544 488 ILE A CA 1
ATOM 725 C C . ILE A 1 94 ? -19.78006 36.55339 54.85650 1.000 11.30909 488 ILE A C 1
ATOM 726 O O . ILE A 1 94 ? -20.60662 37.46325 55.00703 1.000 12.23636 488 ILE A O 1
ATOM 731 N N . ARG A 1 95 ? -18.46759 36.76712 54.76046 1.000 10.24809 489 ARG A N 1
ATOM 732 C CA . ARG A 1 95 ? -17.94591 38.12520 54.71332 1.000 10.70129 489 ARG A CA 1
ATOM 733 C C . ARG A 1 95 ? -18.06645 38.66339 53.29319 1.000 9.91026 489 ARG A C 1
ATOM 734 O O . ARG A 1 95 ? -17.63850 38.01244 52.33361 1.000 11.05595 489 ARG A O 1
ATOM 742 N N . LYS A 1 96 ? -18.68412 39.83639 53.15917 1.000 9.94306 490 LYS A N 1
ATOM 743 C CA . LYS A 1 96 ? -18.80848 40.50692 51.87176 1.000 9.92984 490 LYS A CA 1
ATOM 744 C C . LYS A 1 96 ? -17.75560 41.59926 51.82552 1.000 9.12985 490 LYS A C 1
ATOM 745 O O . LYS A 1 96 ? -17.85345 42.58280 52.56770 1.000 11.81992 490 LYS A O 1
ATOM 751 N N . VAL A 1 97 ? -16.75979 41.42750 50.96297 1.000 9.68959 491 VAL A N 1
ATOM 752 C CA . VAL A 1 97 ? -15.67458 42.39063 50.80196 1.000 11.62146 491 VAL A CA 1
ATOM 753 C C . VAL A 1 97 ? -15.99600 43.28102 49.61328 1.000 11.16298 491 VAL A C 1
ATOM 754 O O . VAL A 1 97 ? -16.31280 42.78685 48.52707 1.000 12.37190 491 VAL A O 1
ATOM 758 N N . GLY A 1 98 ? -15.87315 44.59092 49.80199 1.000 11.92463 492 GLY A N 1
ATOM 759 C CA . GLY A 1 98 ? -16.11809 45.53366 48.73621 1.000 11.46139 492 GLY A CA 1
ATOM 760 C C . GLY A 1 98 ? -15.25129 46.76400 48.90300 1.000 11.61566 492 GLY A C 1
ATOM 761 O O . GLY A 1 98 ? -14.32132 46.77309 49.71092 1.000 13.73960 492 GLY A O 1
ATOM 762 N N . PHE A 1 99 ? -15.52937 47.80072 48.12263 1.000 13.75788 493 PHE A N 1
ATOM 763 C CA . PHE A 1 99 ? -14.76771 49.03819 48.17683 1.000 11.71646 493 PHE A CA 1
ATOM 764 C C . PHE A 1 99 ? -15.75003 50.17794 47.95176 1.000 12.23802 493 PHE A C 1
ATOM 765 O O . PHE A 1 99 ? -16.43420 50.20281 46.92557 1.000 15.89132 493 PHE A O 1
ATOM 773 N N . SER A 1 100 ? -15.82199 51.11018 48.89992 1.000 13.65839 494 SER A N 1
ATOM 774 C CA . SER A 1 100 ? -16.80193 52.19928 48.84115 1.000 16.07401 494 SER A CA 1
ATOM 775 C C . SER A 1 100 ? -18.21934 51.62477 48.75846 1.000 18.47944 494 SER A C 1
ATOM 776 O O . SER A 1 100 ? -18.93892 51.74054 47.75546 1.000 20.44251 494 SER A O 1
ATOM 779 N N . MET A 1 101 ? -18.59563 50.98036 49.85097 1.000 15.56102 495 MET A N 1
ATOM 780 C CA . MET A 1 101 ? -19.71323 50.06564 49.79614 1.000 15.83948 495 MET A CA 1
ATOM 781 C C . MET A 1 101 ? -21.06114 50.73749 49.97715 1.000 18.58990 495 MET A C 1
ATOM 782 O O . MET A 1 101 ? -22.06341 50.16094 49.55328 1.000 17.48647 495 MET A O 1
ATOM 787 N N . VAL A 1 102 ? -21.12116 51.92823 50.58100 1.000 18.07858 496 VAL A N 1
ATOM 788 C CA . VAL A 1 102 ? -22.41082 52.60890 50.68373 1.000 15.47334 496 VAL A CA 1
ATOM 789 C C . VAL A 1 102 ? -22.96840 52.88591 49.29706 1.000 18.05323 496 VAL A C 1
ATOM 790 O O . VAL A 1 102 ? -24.15430 52.64781 49.03180 1.000 18.92551 496 VAL A O 1
ATOM 794 N N . SER A 1 103 ? -22.12038 53.37347 48.38721 1.000 19.23317 497 SER A N 1
ATOM 795 C CA . SER A 1 103 ? -22.56407 53.63923 47.02394 1.000 22.75020 497 SER A CA 1
ATOM 796 C C . SER A 1 103 ? -23.03472 52.36206 46.33136 1.000 21.11679 497 SER A C 1
ATOM 797 O O . SER A 1 103 ? -24.09593 52.34267 45.69901 1.000 21.91856 497 SER A O 1
ATOM 800 N N . ASP A 1 104 ? -22.24642 51.28800 46.41913 1.000 20.74218 498 ASP A N 1
ATOM 801 C CA . ASP A 1 104 ? -22.63915 50.03998 45.77327 1.000 17.81426 498 ASP A CA 1
ATOM 802 C C . ASP A 1 104 ? -23.95719 49.52965 46.33630 1.000 17.10431 498 ASP A C 1
ATOM 803 O O . ASP A 1 104 ? -24.88373 49.19468 45.58641 1.000 17.87262 498 ASP A O 1
ATOM 808 N N . LEU A 1 105 ? -24.05218 49.45350 47.66293 1.000 15.42766 499 LEU A N 1
ATOM 809 C CA . LEU A 1 105 ? -25.23785 48.87713 48.27817 1.000 13.93443 499 LEU A CA 1
ATOM 810 C C . LEU A 1 105 ? -26.45920 49.74334 48.04284 1.000 13.04293 499 LEU A C 1
ATOM 811 O O . LEU A 1 105 ? -27.57114 49.21844 47.91841 1.000 13.88804 499 LEU A O 1
ATOM 816 N N . SER A 1 106 ? -26.27799 51.06268 47.99371 1.000 13.49977 500 SER A N 1
ATOM 817 C CA A SER A 1 106 ? -27.39823 51.95644 47.70810 0.420 14.94893 500 SER A CA 1
ATOM 818 C CA B SER A 1 106 ? -27.40924 51.94002 47.71573 0.580 14.93143 500 SER A CA 1
ATOM 819 C C . SER A 1 106 ? -28.01029 51.65519 46.34691 1.000 15.24474 500 SER A C 1
ATOM 820 O O . SER A 1 106 ? -29.23528 51.55280 46.20764 1.000 17.55373 500 SER A O 1
ATOM 825 N N . VAL A 1 107 ? -27.16932 51.53337 45.31895 1.000 15.07132 501 VAL A N 1
ATOM 826 C CA . VAL A 1 107 ? -27.69881 51.29020 43.98041 1.000 16.72044 501 VAL A CA 1
ATOM 827 C C . VAL A 1 107 ? -28.34019 49.91123 43.90066 1.000 16.03214 501 VAL A C 1
ATOM 828 O O . VAL A 1 107 ? -29.40342 49.73983 43.29271 1.000 15.87604 501 VAL A O 1
ATOM 832 N N . LEU A 1 108 ? -27.72345 48.91674 44.54041 1.000 14.83460 502 LEU A N 1
ATOM 833 C CA . LEU A 1 108 ? -28.30399 47.57591 44.57126 1.000 13.79487 502 LEU A CA 1
ATOM 834 C C . LEU A 1 108 ? -29.66723 47.58028 45.25610 1.000 16.07025 502 LEU A C 1
ATOM 835 O O . LEU A 1 108 ? -30.64610 47.04649 44.71713 1.000 15.63170 502 LEU A O 1
ATOM 840 N N . GLN A 1 109 ? -29.74743 48.18261 46.45015 1.000 15.48511 503 GLN A N 1
ATOM 841 C CA . GLN A 1 109 ? -30.97409 48.13448 47.24437 1.000 17.27716 503 GLN A CA 1
ATOM 842 C C . GLN A 1 109 ? -32.11462 48.85540 46.54055 1.000 19.62163 503 GLN A C 1
ATOM 843 O O . GLN A 1 109 ? -33.27756 48.44318 46.63549 1.000 20.39496 503 GLN A O 1
ATOM 849 N N . ARG A 1 110 ? -31.80481 49.93225 45.82197 1.000 16.11501 504 ARG A N 1
ATOM 850 C CA . ARG A 1 110 ? -32.85731 50.69910 45.16985 1.000 15.78831 504 ARG A CA 1
ATOM 851 C C . ARG A 1 110 ? -33.28688 50.09649 43.84055 1.000 20.53916 504 ARG A C 1
ATOM 852 O O . ARG A 1 110 ? -34.37862 50.41426 43.35183 1.000 20.02642 504 ARG A O 1
ATOM 860 N N . SER A 1 111 ? -32.47675 49.21221 43.26690 1.000 18.89662 505 SER A N 1
ATOM 861 C CA . SER A 1 111 ? -32.73831 48.63191 41.96217 1.000 17.01289 505 SER A CA 1
ATOM 862 C C . SER A 1 111 ? -33.30461 47.22316 42.02850 1.000 18.04178 505 SER A C 1
ATOM 863 O O . SER A 1 111 ? -33.98471 46.80439 41.08856 1.000 23.59345 505 SER A O 1
ATOM 866 N N . LEU A 1 112 ? -33.03792 46.48934 43.10827 1.000 15.10156 506 LEU A N 1
ATOM 867 C CA . LEU A 1 112 ? -33.31980 45.06168 43.20257 1.000 13.69670 506 LEU A CA 1
ATOM 868 C C . LEU A 1 112 ? -33.96920 44.75453 44.54292 1.000 14.69033 506 LEU A C 1
ATOM 869 O O . LEU A 1 112 ? -33.60694 45.35815 45.55266 1.000 15.67265 506 LEU A O 1
ATOM 874 N N . PRO A 1 113 ? -34.93153 43.79454 44.59398 1.000 11.03849 507 PRO A N 1
ATOM 875 C CA . PRO A 1 113 ? -35.60905 43.49929 45.86751 1.000 10.28184 507 PRO A CA 1
ATOM 876 C C . PRO A 1 113 ? -34.80381 42.56605 46.76966 1.000 14.82465 507 PRO A C 1
ATOM 877 O O . PRO A 1 113 ? -35.27386 41.52629 47.22443 1.000 15.28264 507 PRO A O 1
ATOM 881 N N . LEU A 1 114 ? -33.57666 42.98390 47.07466 1.000 15.36801 508 LEU A N 1
ATOM 882 C CA . LEU A 1 114 ? -32.68157 42.19361 47.91123 1.000 16.02949 508 LEU A CA 1
ATOM 883 C C . LEU A 1 114 ? -33.10042 42.18869 49.37559 1.000 14.88038 508 LEU A C 1
ATOM 884 O O . LEU A 1 114 ? -32.73901 41.26209 50.10864 1.000 14.57343 508 LEU A O 1
ATOM 889 N N . GLN A 1 115 ? -33.81682 43.22127 49.82885 1.000 16.77799 509 GLN A N 1
ATOM 890 C CA . GLN A 1 115 ? -34.19782 43.40236 51.22960 1.000 17.04630 509 GLN A CA 1
ATOM 891 C C . GLN A 1 115 ? -33.00412 43.19865 52.16419 1.000 15.63101 509 GLN A C 1
ATOM 892 O O . GLN A 1 115 ? -33.01869 42.36657 53.07716 1.000 17.91466 509 GLN A O 1
ATOM 898 N N . LEU A 1 116 ? -31.96982 44.00006 51.92555 1.000 14.15619 510 LEU A N 1
ATOM 899 C CA . LEU A 1 116 ? -30.77257 43.94757 52.75303 1.000 13.70610 510 LEU A CA 1
ATOM 900 C C . LEU A 1 116 ? -31.10049 44.30572 54.19252 1.000 18.46221 510 LEU A C 1
ATOM 901 O O . LEU A 1 116 ? -31.81948 45.27826 54.46006 1.000 19.07892 510 LEU A O 1
ATOM 906 N N . ARG A 1 117 ? -30.57567 43.50232 55.11055 1.000 15.34168 511 ARG A N 1
ATOM 907 C CA . ARG A 1 117 ? -30.62557 43.77479 56.53872 1.000 14.50211 511 ARG A CA 1
ATOM 908 C C . ARG A 1 117 ? -29.34304 44.50383 56.90977 1.000 15.82783 511 ARG A C 1
ATOM 909 O O . ARG A 1 117 ? -28.25715 43.91288 56.88418 1.000 21.40979 511 AR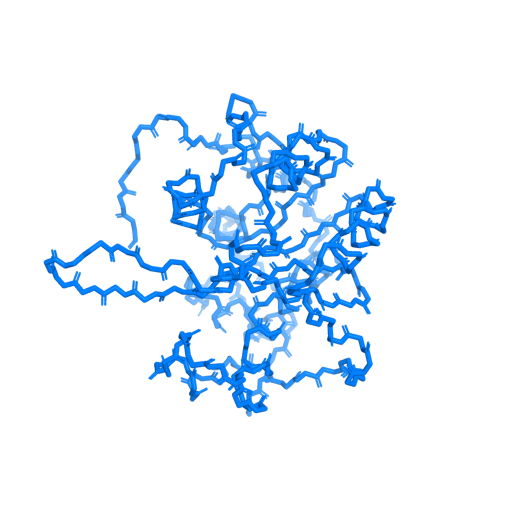G A O 1
ATOM 917 N N . LEU A 1 118 ? -29.46635 45.78441 57.25508 1.000 16.26081 512 LEU A N 1
ATOM 918 C CA . LEU A 1 118 ? -28.31656 46.66260 57.39235 1.000 20.00737 512 LEU A CA 1
ATOM 919 C C . LEU A 1 118 ? -27.95555 46.95994 58.84004 1.000 20.80276 512 LEU A C 1
ATOM 920 O O . LEU A 1 118 ? -26.90506 47.56043 59.08766 1.000 18.19820 512 LEU A O 1
ATOM 925 N N . GLN A 1 119 ? -28.78715 46.56006 59.79694 1.000 16.61510 513 GLN A N 1
ATOM 926 C CA . GLN A 1 119 ? -28.40119 46.65291 61.19293 1.000 19.02359 513 GLN A CA 1
ATOM 927 C C . GLN A 1 119 ? -27.22369 45.72859 61.47007 1.000 17.78967 513 GLN A C 1
ATOM 928 O O . GLN A 1 119 ? -27.14462 44.62140 60.93196 1.000 20.57496 513 GLN A O 1
ATOM 934 N N . MET A 1 120 ? -26.30783 46.20315 62.30925 1.000 19.62682 514 MET A N 1
ATOM 935 C CA . MET A 1 120 ? -25.10747 45.47730 62.69393 1.000 21.95127 514 MET A CA 1
ATOM 936 C C . MET A 1 120 ? -24.38965 44.82369 61.50975 1.000 15.40195 514 MET A C 1
ATOM 937 O O . MET A 1 120 ? -24.27388 43.60018 61.43866 1.000 16.72810 514 MET A O 1
ATOM 942 N N . PRO A 1 121 ? -23.87560 45.62962 60.57597 1.000 15.44074 515 PRO A N 1
ATOM 943 C CA . PRO A 1 121 ? -23.29506 45.11011 59.32871 1.000 15.91815 515 PRO A CA 1
ATOM 944 C C . PRO A 1 121 ? -21.83316 44.67684 59.47684 1.000 15.23119 515 PRO A C 1
ATOM 945 O O . PRO A 1 121 ? -20.97488 45.03168 58.65649 1.000 15.41462 515 PRO A O 1
ATOM 949 N N . HIS A 1 122 ? -21.53571 43.91237 60.51765 1.000 17.46906 516 HIS A N 1
ATOM 950 C CA . HIS A 1 122 ? -20.16715 43.49208 60.78984 1.000 19.93432 516 HIS A CA 1
ATOM 951 C C . HIS A 1 122 ? -19.70698 42.34733 59.89646 1.000 19.85796 516 HIS A C 1
ATOM 952 O O . HIS A 1 122 ? -18.55991 41.89297 60.02721 1.000 21.33648 516 HIS A O 1
ATOM 959 N N . HIS A 1 123 ? -20.55851 41.88601 58.99039 1.000 12.12308 517 HIS A N 1
ATOM 960 C CA . HIS A 1 123 ? -20.21406 40.86073 58.01600 1.000 13.17689 517 HIS A CA 1
ATOM 961 C C . HIS A 1 123 ? -19.90961 41.47091 56.65443 1.000 11.48026 517 HIS A C 1
ATOM 962 O O . HIS A 1 123 ? -19.81794 40.74603 55.66040 1.000 10.67086 517 HIS A O 1
ATOM 969 N N . TYR A 1 124 ? -19.74064 42.79355 56.59871 1.000 9.56238 518 TYR A N 1
ATOM 970 C CA . TYR A 1 124 ? -19.25375 43.51435 55.43257 1.000 10.39203 518 TYR A CA 1
ATOM 971 C C . TYR A 1 124 ? -17.88584 44.07441 55.76877 1.000 10.13520 518 TYR A C 1
ATOM 972 O O . TYR A 1 124 ? -17.64851 44.51019 56.89641 1.000 12.95238 518 TYR A O 1
ATOM 981 N N . LEU A 1 125 ? -16.97936 44.03790 54.80276 1.000 9.83807 519 LEU A N 1
ATOM 982 C CA . LEU A 1 125 ? -15.65603 44.63989 54.96664 1.000 9.07879 519 LEU A CA 1
ATOM 983 C C . LEU A 1 125 ? -15.41331 45.56268 53.78368 1.000 10.21394 519 LEU A C 1
ATOM 984 O O . LEU A 1 125 ? -15.27317 45.11007 52.64695 1.000 12.11717 519 LEU A O 1
ATOM 989 N N . ASP A 1 126 ? -15.34757 46.85537 54.05252 1.000 11.26014 520 ASP A N 1
ATOM 990 C CA . ASP A 1 126 ? -15.05997 47.84497 53.03095 1.000 10.97839 520 ASP A CA 1
ATOM 991 C C . ASP A 1 126 ? -13.56364 48.11796 53.00344 1.000 11.62551 520 ASP A C 1
ATOM 992 O O . ASP A 1 126 ? -13.01543 48.67278 53.96211 1.000 12.52615 520 ASP A O 1
ATOM 997 N N . LEU A 1 127 ? -12.91447 47.73933 51.90010 1.000 11.01012 521 LEU A N 1
ATOM 998 C CA . LEU A 1 127 ? -11.46989 47.88929 51.79373 1.000 11.20436 521 LEU A CA 1
ATOM 999 C C . LEU A 1 127 ? -11.05729 49.34605 51.82368 1.000 13.73323 521 LEU A C 1
ATOM 1000 O O . LEU A 1 127 ? -9.94020 49.65762 52.24174 1.000 13.67460 521 LEU A O 1
ATOM 1005 N N . ARG A 1 128 ? -11.93521 50.25488 51.39872 1.000 12.79478 522 ARG A N 1
ATOM 1006 C CA . ARG A 1 128 ? -11.58628 51.66945 51.49793 1.000 13.01312 522 ARG A CA 1
ATOM 1007 C C . ARG A 1 128 ? -11.48752 52.10138 52.95074 1.000 13.95005 522 ARG A C 1
ATOM 1008 O O . ARG A 1 128 ? -10.57329 52.84444 53.32422 1.000 16.18189 522 ARG A O 1
ATOM 1016 N N . ASN A 1 129 ? -12.43261 51.66571 53.78732 1.000 15.30656 523 ASN A N 1
ATOM 1017 C CA . ASN A 1 129 ? -12.34869 51.98308 55.20610 1.000 15.38315 523 ASN A CA 1
ATOM 1018 C C . ASN A 1 129 ? -11.15456 51.29401 55.84750 1.000 15.65694 523 ASN A C 1
ATOM 1019 O O . ASN A 1 129 ? -10.47435 51.88030 56.69387 1.000 14.89232 523 ASN A O 1
ATOM 1024 N N . LEU A 1 130 ? -10.87915 50.05075 55.45304 1.000 11.58989 524 LEU A N 1
ATOM 1025 C CA . LEU A 1 130 ? -9.72395 49.34443 55.99559 1.000 11.79798 524 LEU A CA 1
ATOM 1026 C C . LEU A 1 130 ? -8.43325 50.07451 55.65841 1.000 13.96095 5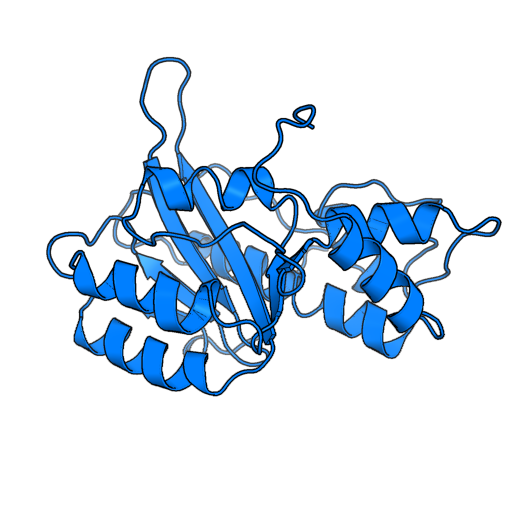24 LEU A C 1
ATOM 1027 O O . LEU A 1 130 ? -7.52813 50.17607 56.49179 1.000 15.21568 524 LEU A O 1
ATOM 1032 N N . TRP A 1 131 ? -8.33152 50.56418 54.42669 1.000 13.98668 525 TRP A N 1
ATOM 1033 C CA . TRP A 1 131 ? -7.16497 51.32223 53.99326 1.000 14.65394 525 TRP A CA 1
ATOM 1034 C C . TRP A 1 131 ? -6.95287 52.54877 54.86785 1.000 13.70761 525 TRP A C 1
ATOM 1035 O O . TRP A 1 131 ? -5.82299 52.84357 55.28355 1.000 12.54684 525 TRP A O 1
ATOM 1046 N N . LEU A 1 132 ? -8.02883 53.29534 55.13292 1.000 12.68928 526 LEU A N 1
ATOM 1047 C CA . LEU A 1 132 ? -7.91703 54.46865 55.98617 1.000 13.26540 526 LEU A CA 1
ATOM 1048 C C . LEU A 1 132 ? -7.52118 54.08272 57.40296 1.000 14.56133 526 LEU A C 1
ATOM 1049 O O . LEU A 1 132 ? -6.79017 54.82905 58.05813 1.000 16.96774 526 LEU A O 1
ATOM 1054 N N . GLU A 1 133 ? -7.98286 52.93118 57.89065 1.000 15.87015 527 GLU A N 1
ATOM 1055 C CA . GLU A 1 133 ? -7.56827 52.47611 59.21302 1.000 15.24748 527 GLU A CA 1
ATOM 1056 C C . GLU A 1 133 ? -6.07150 52.15556 59.24399 1.000 18.71856 527 GLU A C 1
ATOM 1057 O O . GLU A 1 133 ? -5.37805 52.49501 60.21498 1.000 19.63505 527 GLU A O 1
ATOM 1063 N N . LEU A 1 134 ? -5.55102 51.53571 58.17801 1.000 16.76200 528 LEU A N 1
ATOM 1064 C CA . LEU A 1 134 ? -4.11422 51.26431 58.09285 1.000 16.78874 528 LEU A CA 1
ATOM 1065 C C . LEU A 1 134 ? -3.30764 52.55243 58.07779 1.000 17.46554 528 LEU A C 1
ATOM 1066 O O . LEU A 1 134 ? -2.20789 52.61727 58.64214 1.000 18.67488 528 LEU A O 1
ATOM 1071 N N . LYS A 1 135 ? -3.83360 53.58839 57.42943 1.000 16.72666 529 LYS A N 1
ATOM 1072 C CA . LYS A 1 135 ? -3.15506 54.87662 57.40380 1.000 16.33307 529 LYS A CA 1
ATOM 1073 C C . LYS A 1 135 ? -3.14079 55.57228 58.76465 1.000 20.21266 529 LYS A C 1
ATOM 1074 O O . LYS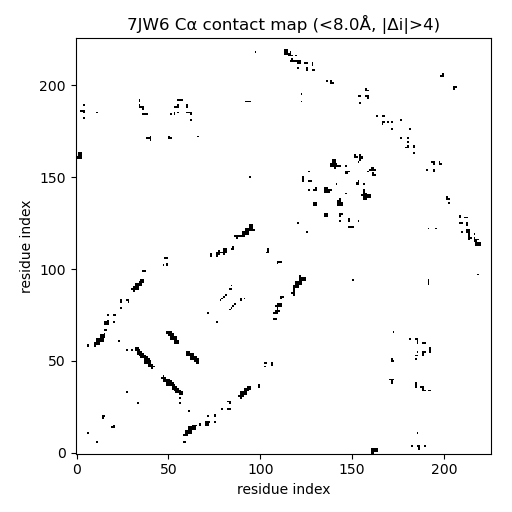 A 1 135 ? -2.39368 56.54917 58.93532 1.000 22.60231 529 LYS A O 1
ATOM 1080 N N . LYS A 1 136 ? -3.90921 55.09645 59.74712 1.000 19.95830 530 LYS A N 1
ATOM 1081 C CA . LYS A 1 136 ? -3.79784 55.69513 61.07244 1.000 23.96939 530 LYS A CA 1
ATOM 1082 C C . LYS A 1 136 ? -2.55163 55.23490 61.82475 1.000 26.93334 530 LYS A C 1
ATOM 1083 O O . LYS A 1 136 ? -2.26315 55.77605 62.89717 1.000 29.10368 530 LYS A O 1
ATOM 1089 N N . GLN A 1 137 ? -1.80170 54.27226 61.29038 1.000 26.42153 531 GLN A N 1
ATOM 1090 C CA . GLN A 1 137 ? -0.53935 53.87705 61.90569 1.000 25.08561 531 GLN A CA 1
ATOM 1091 C C . GLN A 1 137 ? 0.47559 55.01097 61.81778 1.000 30.98718 531 GLN A C 1
ATOM 1092 O O . GLN A 1 137 ? 0.54031 55.73166 60.81718 1.000 29.80508 531 GLN A O 1
ATOM 1098 N N . ARG A 1 138 ? 1.27227 55.16016 62.88047 1.000 32.74081 532 ARG A N 1
ATOM 1099 C CA . ARG A 1 138 ? 2.19361 56.28757 62.98769 1.000 34.83181 532 ARG A CA 1
ATOM 1100 C C . ARG A 1 138 ? 3.27520 56.22422 61.91311 1.000 39.11318 532 ARG A C 1
ATOM 1101 O O . ARG A 1 138 ? 3.59895 57.23690 61.28385 1.000 41.96503 532 ARG A O 1
ATOM 1109 N N . PHE A 1 139 ? 3.84070 55.04119 61.67944 1.000 40.58397 533 PHE A N 1
ATOM 1110 C CA . PHE A 1 139 ? 4.93446 54.88474 60.73089 1.000 52.82225 533 PHE A CA 1
ATOM 1111 C C . PHE A 1 139 ? 4.48567 54.26719 59.41103 1.000 52.94225 533 PHE A C 1
ATOM 1112 O O . PHE A 1 139 ? 5.32342 53.77421 58.64825 1.000 49.57472 533 PHE A O 1
ATOM 1120 N N . GLY A 1 140 ? 3.18978 54.30321 59.11589 1.000 39.86238 534 GLY A N 1
ATOM 1121 C CA . GLY A 1 140 ? 2.69650 53.68555 57.90546 1.000 37.50205 534 GLY A CA 1
ATOM 1122 C C . GLY A 1 140 ? 2.75350 52.16728 57.98620 1.000 33.66769 534 GLY A C 1
ATOM 1123 O O . GLY A 1 140 ? 3.02806 51.56841 59.02438 1.000 39.52170 534 GLY A O 1
ATOM 1124 N N . VAL A 1 141 ? 2.45817 51.54932 56.84704 1.000 26.17931 535 VAL A N 1
ATOM 1125 C CA . VAL A 1 141 ? 2.49893 50.10289 56.68070 1.000 28.12861 535 VAL A CA 1
ATOM 1126 C C . VAL A 1 141 ? 3.22646 49.81987 55.37867 1.000 24.52548 535 VAL A C 1
ATOM 1127 O O . VAL A 1 141 ? 2.86690 50.37224 54.33506 1.000 25.01409 535 VAL A O 1
ATOM 1131 N N . GLU A 1 142 ? 4.25566 48.98144 55.43304 1.000 28.15505 536 GLU A N 1
ATOM 1132 C CA . GLU A 1 142 ? 5.02918 48.66262 54.24091 1.000 22.95812 536 GLU A CA 1
ATOM 1133 C C . GLU A 1 142 ? 4.38534 47.47446 53.53577 1.000 25.33976 536 GLU A C 1
ATOM 1134 O O . GLU A 1 142 ? 4.25836 46.39312 54.11829 1.000 32.72225 536 GLU A O 1
ATOM 1140 N N . LEU A 1 143 ? 3.96236 47.68343 52.30133 1.000 19.39540 537 LEU A N 1
ATOM 1141 C CA . LEU A 1 143 ? 3.36067 46.66757 51.45801 1.000 17.96650 537 LEU A CA 1
ATOM 1142 C C . LEU A 1 143 ? 4.34084 46.25541 50.37107 1.000 20.96154 537 LEU A C 1
ATOM 1143 O O . LEU A 1 143 ? 5.40377 46.86547 50.21799 1.000 17.89073 537 LEU A O 1
ATOM 1148 N N . PRO A 1 144 ? 4.03296 45.20041 49.60688 1.000 17.31656 538 PRO A N 1
ATOM 1149 C CA . PRO A 1 144 ? 4.98968 44.75060 48.57773 1.000 15.31457 538 PRO A CA 1
ATOM 1150 C C . PRO A 1 144 ? 5.46714 45.84650 47.63096 1.000 17.04747 538 PRO A C 1
ATOM 1151 O O . PRO A 1 144 ? 6.64103 45.82509 47.23888 1.000 16.12140 538 PRO A O 1
ATOM 1155 N N . PHE A 1 145 ? 4.62389 46.81188 47.25768 1.000 14.90791 539 PHE A N 1
ATOM 1156 C CA . PHE A 1 145 ? 5.03511 47.81966 46.28548 1.000 16.72192 539 PHE A CA 1
ATOM 1157 C C . PHE A 1 145 ? 4.94147 49.24134 46.82777 1.000 16.53019 539 PHE A C 1
ATOM 1158 O O . PHE A 1 145 ? 4.87233 50.18976 46.04189 1.000 25.20625 539 PHE A O 1
ATOM 1166 N N . GLY A 1 146 ? 4.97309 49.42315 48.13557 1.000 17.87800 540 GLY A N 1
ATOM 1167 C CA . GLY A 1 146 ? 5.04040 50.76874 48.67588 1.000 23.84370 540 GLY A CA 1
ATOM 1168 C C . GLY A 1 146 ? 4.43295 50.83869 50.06020 1.000 24.22710 540 GLY A C 1
ATOM 1169 O O . GLY A 1 146 ? 3.88324 49.87052 50.58064 1.000 22.18031 540 GLY A O 1
ATOM 1170 N N . ASN A 1 147 ? 4.54664 52.02493 50.65612 1.000 24.49584 541 ASN A N 1
ATOM 1171 C CA . ASN A 1 147 ? 3.97608 52.28526 51.96932 1.000 23.15285 541 ASN A CA 1
ATOM 1172 C C . ASN A 1 147 ? 2.58075 52.86717 51.80867 1.000 24.78853 541 ASN A C 1
ATOM 1173 O O . ASN A 1 147 ? 2.33833 53.67463 50.91076 1.000 21.99636 541 ASN A O 1
ATOM 1178 N N . VAL A 1 148 ? 1.65966 52.43566 52.67798 1.000 23.38444 542 VAL A N 1
ATOM 1179 C CA . VAL A 1 148 ? 0.29373 52.94947 52.61735 1.000 22.55635 542 VAL A CA 1
ATOM 1180 C C . VAL A 1 148 ? 0.27058 54.46135 52.79528 1.000 27.44232 542 VAL A C 1
ATOM 1181 O O . VAL A 1 148 ? -0.60581 55.13994 52.24751 1.000 27.95670 542 VAL A O 1
ATOM 1185 N N . ASN A 1 149 ? 1.22725 55.02302 53.54313 1.000 24.50429 543 ASN A N 1
ATOM 1186 C CA . ASN A 1 149 ? 1.21550 56.46974 53.76676 1.000 31.12557 543 ASN A CA 1
ATOM 1187 C C . ASN A 1 149 ? 1.65449 57.26641 52.54533 1.000 34.01316 543 ASN A C 1
ATOM 1188 O O . ASN A 1 149 ? 1.53323 58.49543 52.55179 1.000 45.55225 543 ASN A O 1
ATOM 1193 N N . ARG A 1 150 ? 2.17400 56.61070 51.51527 1.000 30.19500 544 ARG A N 1
ATOM 1194 C CA A ARG A 1 150 ? 2.52114 57.25150 50.25530 0.590 34.48378 544 ARG A CA 1
ATOM 1195 C CA B ARG A 1 150 ? 2.49903 57.28305 50.26674 0.410 34.48158 544 ARG A CA 1
ATOM 1196 C C . ARG A 1 150 ? 1.51210 56.96866 49.15513 1.000 32.78582 544 ARG A C 1
ATOM 1197 O O . ARG A 1 150 ? 1.68390 57.45517 48.03200 1.000 39.08225 544 ARG A O 1
ATOM 1212 N N . ALA A 1 151 ? 0.48890 56.18330 49.44054 1.000 27.55225 545 ALA A N 1
ATOM 1213 C CA . ALA A 1 151 ? -0.51255 55.80251 48.46514 1.000 24.98266 545 ALA A CA 1
ATOM 1214 C C . ALA A 1 151 ? -1.73435 56.69997 48.59817 1.000 16.85302 545 ALA A C 1
ATOM 1215 O O . ALA A 1 151 ? -2.02497 57.23965 49.66580 1.000 27.53760 545 ALA A O 1
ATOM 1217 N N . GLY A 1 152 ? -2.45721 56.83609 47.49412 1.000 22.64997 546 GLY A N 1
ATOM 1218 C CA . GLY A 1 152 ? -3.75594 57.46571 47.51525 1.000 20.72937 546 GLY A CA 1
ATOM 1219 C C . GLY A 1 152 ? -4.81559 56.52833 48.07107 1.000 15.45378 546 GLY A C 1
ATOM 1220 O O . GLY A 1 152 ? -4.53223 55.46155 48.61672 1.000 22.91449 546 GLY A O 1
ATOM 1221 N N . ASP A 1 153 ? -6.06705 56.94737 47.91479 1.000 18.04036 547 ASP A N 1
ATOM 1222 C CA . ASP A 1 153 ? -7.20273 56.21103 48.44691 1.000 17.36011 547 ASP A CA 1
ATOM 1223 C C . ASP A 1 153 ? -8.09625 55.59407 47.38069 1.000 17.06143 547 ASP A C 1
ATOM 1224 O O . ASP A 1 153 ? -9.12369 55.00474 47.73021 1.000 20.62431 547 ASP A O 1
ATOM 1229 N N . ALA A 1 154 ? -7.75895 55.71100 46.10444 1.000 15.12697 548 ALA A N 1
ATOM 1230 C CA . ALA A 1 154 ? -8.58745 55.07840 45.08953 1.000 16.68333 548 ALA A CA 1
ATOM 1231 C C . ALA A 1 154 ? -8.26666 53.59044 44.99370 1.000 15.73680 548 ALA A C 1
ATOM 1232 O O . ALA A 1 154 ? -7.19446 53.13938 45.40122 1.000 17.17192 548 ALA A O 1
ATOM 1234 N N . LEU A 1 155 ? -9.21281 52.82415 44.44444 1.000 15.26101 549 LEU A N 1
ATOM 1235 C CA . LEU A 1 155 ? -9.00252 51.38337 44.32112 1.000 13.05437 549 LEU A CA 1
ATOM 1236 C C . LEU A 1 155 ? -7.73170 51.07859 43.53171 1.000 17.23314 549 LEU A C 1
ATOM 1237 O O . LEU A 1 155 ? -6.99397 50.14210 43.85826 1.000 14.19569 549 LEU A O 1
ATOM 1242 N N . THR A 1 156 ? -7.43266 51.88400 42.51487 1.000 13.64717 550 THR A N 1
ATOM 1243 C CA . THR A 1 156 ? -6.22402 51.65626 41.73021 1.000 13.77183 550 THR A CA 1
ATOM 1244 C C . THR A 1 156 ? -4.96889 51.88277 42.56744 1.000 16.40431 550 THR A C 1
ATOM 1245 O O . THR A 1 156 ? -3.93076 51.26837 42.29309 1.000 16.75170 550 THR A O 1
ATOM 1249 N N . ASP A 1 157 ? -5.05205 52.72974 43.60038 1.000 15.85774 551 ASP A N 1
ATOM 1250 C CA . ASP A 1 157 ? -3.92234 52.93300 44.50898 1.000 17.28480 551 ASP A CA 1
ATOM 1251 C C . ASP A 1 157 ? -3.69570 51.71325 45.39740 1.000 16.50694 551 ASP A C 1
ATOM 1252 O O . ASP A 1 157 ? -2.54639 51.35956 45.70065 1.000 15.40113 551 ASP A O 1
ATOM 1257 N N . LEU A 1 158 ? -4.77749 51.06811 45.84852 1.000 14.00460 552 LEU A N 1
ATOM 1258 C CA . LEU A 1 158 ? -4.62311 49.82654 46.59735 1.000 14.00796 552 LEU A CA 1
ATOM 1259 C C . LEU A 1 158 ? -4.00912 48.75297 45.71087 1.000 14.96250 552 LEU A C 1
ATOM 1260 O O . LEU A 1 158 ? -3.12100 48.00367 46.13860 1.000 14.77672 552 LEU A O 1
ATOM 1265 N N . SER A 1 159 ? -4.45308 48.68593 44.45891 1.000 13.56235 553 SER A N 1
ATOM 1266 C CA . SER A 1 159 ? -3.94666 47.68941 43.52660 1.000 13.39862 553 SER A CA 1
ATOM 1267 C C . SER A 1 159 ? -2.45591 47.89501 43.27627 1.000 15.85997 553 SER A C 1
ATOM 1268 O O . SER A 1 159 ? -1.68367 46.93198 43.25617 1.000 14.96762 553 SER A O 1
ATOM 1271 N N . LEU A 1 160 ? -2.03056 49.14688 43.09381 1.000 17.00410 554 LEU A N 1
ATOM 1272 C CA . LEU A 1 160 ? -0.61440 49.42087 42.86123 1.000 16.81147 554 LEU A CA 1
ATOM 1273 C C . LEU A 1 160 ? 0.23047 49.01881 44.05963 1.000 17.59689 554 LEU A C 1
ATOM 1274 O O . LEU A 1 160 ? 1.24859 48.33228 43.91144 1.000 15.78728 554 LEU A O 1
ATOM 1279 N N . ALA A 1 161 ? -0.17395 49.44125 45.25570 1.000 13.76568 555 ALA A N 1
ATOM 1280 C CA . ALA A 1 161 ? 0.64004 49.19202 46.43948 1.000 15.64705 555 ALA A CA 1
ATOM 1281 C C . ALA A 1 161 ? 0.69968 47.71094 46.79020 1.000 17.36858 555 ALA A C 1
ATOM 1282 O O . ALA A 1 161 ? 1.74657 47.21665 47.22846 1.000 15.71040 555 ALA A O 1
ATOM 1284 N N . CYS A 1 162 ? -0.40427 46.98394 46.60714 1.000 13.91085 556 CYS A N 1
ATOM 1285 C CA . CYS A 1 162 ? -0.46267 45.56964 46.96823 1.000 13.44054 556 CYS A CA 1
ATOM 1286 C C . CYS A 1 162 ? 0.01085 44.64345 45.86061 1.000 15.53908 556 CYS A C 1
ATOM 1287 O O . CYS A 1 162 ? 0.66039 43.62798 46.13914 1.000 17.30951 556 CYS A O 1
ATOM 1290 N N . LEU A 1 163 ? -0.33837 44.94916 44.61073 1.000 14.47597 557 LEU A N 1
ATOM 1291 C CA . LEU A 1 163 ? -0.11862 44.03405 43.50380 1.000 14.94345 557 LEU A CA 1
ATOM 1292 C C . LEU A 1 163 ? 0.90131 44.54730 42.50481 1.000 14.10477 557 LEU A C 1
ATOM 1293 O O . LEU A 1 163 ? 1.36616 43.76148 41.67761 1.000 17.93575 557 LEU A O 1
ATOM 1298 N N . GLY A 1 164 ? 1.24028 45.83412 42.54124 1.000 14.17983 558 GLY A N 1
ATOM 1299 C CA . GLY A 1 164 ? 2.23358 46.37434 41.63189 1.000 16.54934 558 GLY A CA 1
ATOM 1300 C C . GLY A 1 164 ? 1.72418 46.75744 40.26606 1.000 13.02624 558 GLY A C 1
ATOM 1301 O O . GLY A 1 164 ? 2.53118 47.05464 39.37738 1.000 17.56742 558 GLY A O 1
ATOM 1302 N N . LYS A 1 165 ? 0.41088 46.77318 40.05899 1.000 16.19671 559 LYS A N 1
ATOM 1303 C CA . LYS A 1 165 ? -0.13794 47.19903 38.78400 1.000 17.92271 559 LYS A CA 1
ATOM 1304 C C . LYS A 1 165 ? -1.32718 48.10001 39.04538 1.000 15.31841 559 LYS A C 1
ATOM 1305 O O . LYS A 1 165 ? -2.06356 47.89583 40.01088 1.000 16.71009 559 LYS A O 1
ATOM 1311 N N . LYS A 1 166 ? -1.46506 49.12904 38.21381 1.000 16.57440 560 LYS A N 1
ATOM 1312 C CA . LYS A 1 166 ? -2.64275 49.97198 38.21224 1.000 19.09699 560 LYS A CA 1
ATOM 1313 C C . LYS A 1 166 ? -3.80490 49.25450 37.53993 1.000 16.97888 560 LYS A C 1
ATOM 1314 O O . LYS A 1 166 ? -3.62721 48.30405 36.77539 1.000 17.63681 560 LYS A O 1
ATOM 1320 N N . LEU A 1 167 ? -5.01250 49.73462 37.81726 1.000 17.20647 561 LEU A N 1
ATOM 1321 C CA . LEU A 1 167 ? -6.18918 49.26778 37.10092 1.000 20.31520 561 LEU A CA 1
ATOM 1322 C C . LEU A 1 167 ? -6.29935 49.99794 35.76784 1.000 24.46731 561 LEU A C 1
ATOM 1323 O O . LEU A 1 167 ? -6.18599 51.22473 35.72140 1.000 25.87560 561 LEU A O 1
ATOM 1328 N N . ASN A 1 168 ? -6.50660 49.23640 34.69512 1.000 24.24740 562 ASN A N 1
ATOM 1329 C CA . ASN A 1 168 ? -6.75096 49.79801 33.36858 1.000 26.83193 562 ASN A CA 1
ATOM 1330 C C . ASN A 1 168 ? -8.14755 50.40450 33.34709 1.000 30.50647 562 ASN A C 1
ATOM 1331 O O . ASN A 1 168 ? -9.13714 49.68576 33.53142 1.000 31.37371 562 ASN A O 1
ATOM 1336 N N . LYS A 1 169 ? -8.23561 51.71384 33.13205 1.000 30.81506 563 LYS A N 1
ATOM 1337 C CA . LYS A 1 169 ? -9.51682 52.41163 33.08641 1.000 31.90198 563 LYS A CA 1
ATOM 1338 C C . LYS A 1 169 ? -10.07486 52.52878 31.67002 1.000 38.03615 563 LYS A C 1
ATOM 1339 O O . LYS A 1 169 ? -11.10515 53.17717 31.46689 1.000 36.10242 563 LYS A O 1
ATOM 1345 N N . SER A 1 170 ? -9.43095 51.92222 30.68198 1.000 41.04225 564 SER A N 1
ATOM 1346 C CA . SER A 1 170 ? -10.07132 51.76083 29.38799 1.000 43.77190 564 SER A CA 1
ATOM 1347 C C . SER A 1 170 ? -11.22671 50.80078 29.55393 1.000 53.41225 564 SER A C 1
ATOM 1348 O O . SER A 1 170 ? -11.10399 49.79909 30.25306 1.000 57.98225 564 SER A O 1
ATOM 1351 N N . ASN A 1 171 ? -12.35495 51.11716 28.92542 1.000 48.23207 565 ASN A N 1
ATOM 1352 C CA . ASN A 1 171 ? -13.64271 50.39146 28.98064 1.000 39.65135 565 ASN A CA 1
ATOM 1353 C C . ASN A 1 171 ? -14.34556 50.63462 30.31043 1.000 35.48286 565 ASN A C 1
ATOM 1354 O O . ASN A 1 171 ? -15.39335 50.03635 30.54891 1.000 36.13225 565 ASN A O 1
ATOM 1359 N N . GLN A 1 172 ? -13.81624 51.50165 31.17994 1.000 33.66773 566 GLN A N 1
ATOM 1360 C CA . GLN A 1 172 ? -14.59084 51.93452 32.33951 1.000 33.62694 566 GLN A CA 1
ATOM 1361 C C . GLN A 1 172 ? -15.84039 52.69870 31.90968 1.000 33.46622 566 GLN A C 1
ATOM 1362 O O . GLN A 1 172 ? -16.91945 52.50075 32.47863 1.000 33.07832 566 GLN A O 1
ATOM 1368 N N . CYS A 1 173 ? -15.71419 53.57137 30.91369 1.000 33.55654 567 CYS A N 1
ATOM 1369 C CA . CYS A 1 173 ? -16.81895 54.41410 30.44407 1.000 31.75300 567 CYS A CA 1
ATOM 1370 C C . CYS A 1 173 ? -17.45214 53.85990 29.17443 1.000 33.21225 567 CYS A C 1
ATOM 1371 O O . CYS A 1 173 ? -17.58517 54.54565 28.16254 1.000 43.13225 567 CYS A O 1
ATOM 1374 N N . SER A 1 174 ? -17.86515 52.60243 29.22836 1.000 25.77475 568 SER A N 1
ATOM 1375 C CA . SER A 1 174 ? -18.57604 51.95229 28.14430 1.000 27.35839 568 SER A CA 1
ATOM 1376 C C . SER A 1 174 ? -20.07014 51.94440 28.45885 1.000 21.21031 568 SER A C 1
ATOM 1377 O O . SER A 1 174 ? -20.50853 52.39940 29.51584 1.000 22.77680 568 SER A O 1
ATOM 1380 N N . ASN A 1 175 ? -20.86523 51.41691 27.53332 1.000 20.23871 569 ASN A N 1
ATOM 1381 C CA . ASN A 1 175 ? -22.30074 51.29237 27.75900 1.000 22.45019 569 ASN A CA 1
ATOM 1382 C C . ASN A 1 175 ? -22.54298 49.93699 28.41560 1.000 18.25430 569 ASN A C 1
ATOM 1383 O O . ASN A 1 175 ? -22.53719 48.89147 27.75262 1.000 18.99658 569 ASN A O 1
ATOM 1388 N N . TRP A 1 176 ? -22.75904 49.95837 29.72739 1.000 15.75052 570 TRP A N 1
ATOM 1389 C CA . TRP A 1 176 ? -22.95306 48.71957 30.47459 1.000 17.02884 570 TRP A CA 1
ATOM 1390 C C . TRP A 1 176 ? -24.29628 48.06372 30.21054 1.000 15.38949 570 TRP A C 1
ATOM 1391 O O . TRP A 1 176 ? -24.51427 46.94614 30.68384 1.000 16.29878 570 TRP A O 1
ATOM 1402 N N . ALA A 1 177 ? -25.16674 48.69933 29.43852 1.000 16.68384 571 ALA A N 1
ATOM 1403 C CA . ALA A 1 177 ? -26.46275 48.13420 29.09835 1.000 19.73764 571 ALA A CA 1
ATOM 1404 C C . ALA A 1 177 ? -26.46307 47.37525 27.78011 1.000 20.01099 571 ALA A C 1
ATOM 1405 O O . ALA A 1 177 ? -27.47202 46.73505 27.46269 1.000 22.56923 571 ALA A O 1
ATOM 1407 N N . ASN A 1 178 ? -25.37875 47.40531 27.00588 1.000 21.12090 572 ASN A N 1
ATOM 1408 C CA A ASN A 1 178 ? -25.39966 46.68364 25.74283 0.380 23.52877 572 ASN A CA 1
ATOM 1409 C CA B ASN A 1 178 ? -25.34978 46.68178 25.73973 0.620 23.50775 572 ASN A CA 1
ATOM 1410 C C . ASN A 1 178 ? -25.32068 45.18151 25.98685 1.000 19.31212 572 ASN A C 1
ATOM 1411 O O . ASN A 1 178 ? -24.62446 44.70349 26.88909 1.000 21.01417 572 ASN A O 1
ATOM 1420 N N . ARG A 1 179 ? -26.07342 44.44108 25.17883 1.000 23.37873 573 ARG A N 1
ATOM 1421 C CA . ARG A 1 179 ? -26.14971 42.99232 25.27463 1.000 19.71946 573 ARG A CA 1
ATOM 1422 C C . ARG A 1 179 ? -25.95493 42.41521 23.87993 1.000 24.40726 573 ARG A C 1
ATOM 1423 O O . ARG A 1 179 ? -26.68028 42.80777 22.94301 1.000 24.85399 573 ARG A O 1
ATOM 1431 N N . PRO A 1 180 ? -24.99124 41.50133 23.67521 1.000 23.59826 574 PRO A N 1
ATOM 1432 C CA . PRO A 1 180 ? -24.06389 41.01944 24.70733 1.000 20.40690 574 PRO A CA 1
ATOM 1433 C C . PRO A 1 180 ? -22.96842 42.02686 25.04570 1.000 22.33648 574 PRO A C 1
ATOM 1434 O O . PRO A 1 180 ? -22.67498 42.91099 24.24144 1.000 25.08098 574 PRO A O 1
ATOM 1438 N N . LEU A 1 181 ? -22.37942 41.89449 26.23225 1.000 23.37248 575 LEU A N 1
ATOM 1439 C CA . LEU A 1 181 ? -21.22532 42.70854 26.57995 1.000 23.88624 575 LEU A CA 1
ATOM 1440 C C . LEU A 1 181 ? -20.05171 42.36130 25.67121 1.000 18.40864 575 LEU A C 1
ATOM 1441 O O . LEU A 1 181 ? -19.88256 41.20809 25.26822 1.000 25.67395 575 LEU A O 1
ATOM 1446 N N . ARG A 1 182 ? -19.25196 43.36594 25.32734 1.000 21.58162 576 ARG A N 1
ATOM 1447 C CA . ARG A 1 182 ? -18.01465 43.07101 24.62464 1.000 23.08451 576 ARG A CA 1
ATOM 1448 C C . ARG A 1 182 ? -17.05923 42.32791 25.56067 1.000 23.19003 576 ARG A C 1
ATOM 1449 O O . ARG A 1 182 ? -17.17838 42.38413 26.78666 1.000 22.00848 576 ARG A O 1
ATOM 1457 N N . ARG A 1 183 ? -16.12760 41.58597 24.95877 1.000 23.32381 577 ARG A N 1
ATOM 1458 C CA . ARG A 1 183 ? -15.10303 40.88553 25.73228 1.000 23.75412 577 ARG A CA 1
ATOM 1459 C C . ARG A 1 183 ? -14.36179 41.83420 26.67197 1.000 21.56703 577 ARG A C 1
ATOM 1460 O O . ARG A 1 183 ? -14.12000 41.50401 27.83816 1.000 17.27069 577 ARG A O 1
ATOM 1468 N N . GLU A 1 184 ? -14.01844 43.02862 26.19253 1.000 20.42000 578 GLU A N 1
ATOM 1469 C CA . GLU A 1 184 ? -13.30832 43.99540 27.02329 1.000 23.89269 578 GLU A CA 1
ATOM 1470 C C . GLU A 1 184 ? -14.14361 44.44363 28.21907 1.000 20.59056 578 GLU A C 1
ATOM 1471 O O . GLU A 1 184 ? -13.59189 44.78167 29.27511 1.000 19.89893 578 GLU A O 1
ATOM 1477 N N . GLN A 1 185 ? -15.46609 44.45674 28.07143 1.000 18.54535 579 GLN A N 1
ATOM 1478 C CA . GLN A 1 185 ? -16.34595 44.83096 29.17355 1.000 18.11016 579 GLN A CA 1
ATOM 1479 C C . GLN A 1 185 ? -16.42812 43.72145 30.20710 1.000 15.42262 579 GLN A C 1
ATOM 1480 O O . GLN A 1 185 ? -16.38875 43.98269 31.42092 1.000 15.35316 579 GLN A O 1
ATOM 1486 N N . ILE A 1 186 ? -16.55603 42.48083 29.74743 1.000 16.38959 580 ILE A N 1
ATOM 1487 C CA . ILE A 1 186 ? -16.54005 41.35135 30.66661 1.000 15.36748 580 ILE A CA 1
ATOM 1488 C C . ILE A 1 186 ? -15.24624 41.33810 31.47379 1.000 14.92287 580 ILE A C 1
ATOM 1489 O O . ILE A 1 186 ? -15.26912 41.15521 32.69588 1.000 15.59705 580 ILE A O 1
ATOM 1494 N N . LEU A 1 187 ? -14.10049 41.56170 30.81756 1.000 16.17570 581 LEU A N 1
ATOM 1495 C CA . LEU A 1 187 ? -12.84026 41.53411 31.55346 1.000 14.60227 581 LEU A CA 1
ATOM 1496 C C . LEU A 1 187 ? -12.76024 42.68061 32.55119 1.000 13.39785 581 LEU A C 1
ATOM 1497 O O . LEU A 1 187 ? -12.32998 42.47771 33.69249 1.000 14.11972 581 LEU A O 1
ATOM 1502 N N . TYR A 1 188 ? -13.17947 43.88708 32.15283 1.000 15.07665 582 TYR A N 1
ATOM 1503 C CA . TYR A 1 188 ? -13.13686 45.01799 33.07415 1.000 13.54336 582 TYR A CA 1
ATOM 1504 C C . TYR A 1 188 ? -13.98946 44.75286 34.30926 1.000 12.22563 582 TYR A C 1
ATOM 1505 O O . TYR A 1 188 ? -13.56721 45.02279 35.43969 1.000 14.61015 582 TYR A O 1
ATOM 1514 N N . ALA A 1 189 ? -15.22018 44.29761 34.10673 1.000 11.70116 583 ALA A N 1
ATOM 1515 C CA . ALA A 1 189 ? -16.10896 44.03458 35.23699 1.000 12.76447 583 ALA A CA 1
ATOM 1516 C C . ALA A 1 189 ? -15.55804 42.91995 36.11629 1.000 10.64763 583 ALA A C 1
ATOM 1517 O O . ALA A 1 189 ? -15.63538 42.99320 37.34942 1.000 13.05495 583 ALA A O 1
ATOM 1519 N N . ALA A 1 190 ? -14.98240 41.88373 35.50618 1.000 11.10050 584 ALA A N 1
ATOM 1520 C CA . ALA A 1 190 ? -14.43913 40.78926 36.29729 1.000 11.71381 584 ALA A CA 1
ATOM 1521 C C . ALA A 1 190 ? -13.22811 41.23189 37.11179 1.000 12.63302 584 ALA A C 1
ATOM 1522 O O . ALA A 1 190 ? -13.06455 40.80262 38.25934 1.000 13.44832 584 ALA A O 1
ATOM 1524 N N . ILE A 1 191 ? -12.37689 42.09578 36.54454 1.000 13.46885 585 ILE A N 1
ATOM 1525 C CA . ILE A 1 191 ? -11.21222 42.60437 37.26899 1.000 13.33332 585 ILE A CA 1
ATOM 1526 C C . ILE A 1 191 ? -11.64431 43.47246 38.44510 1.000 14.89792 585 ILE A C 1
ATOM 1527 O O . ILE A 1 191 ? -11.03727 43.42953 39.52406 1.000 16.53401 585 ILE A O 1
ATOM 1532 N N . ASP A 1 192 ? -12.70483 44.26150 38.25890 1.000 14.41393 586 ASP A N 1
ATOM 1533 C CA . ASP A 1 192 ? -13.21582 45.11633 39.32631 1.000 15.35597 586 ASP A CA 1
ATOM 1534 C C . ASP A 1 192 ? -13.54967 44.31464 40.57844 1.000 17.32144 586 ASP A C 1
ATOM 1535 O O . ASP A 1 192 ? -13.43598 44.83209 41.69777 1.000 18.72010 586 ASP A O 1
ATOM 1540 N N . ALA A 1 193 ? -13.99127 43.06657 40.41263 1.000 12.48428 587 ALA A N 1
ATOM 1541 C CA . ALA A 1 193 ? -14.25324 42.20589 41.55768 1.000 13.63112 587 ALA A CA 1
ATOM 1542 C C . ALA A 1 193 ? -13.03189 41.39702 41.97532 1.000 11.98007 587 ALA A C 1
ATOM 1543 O O . ALA A 1 193 ? -12.72537 41.32291 43.17505 1.000 13.70514 587 ALA A O 1
ATOM 1545 N N . ARG A 1 194 ? -12.32643 40.80138 41.00864 1.000 11.55242 588 ARG A N 1
ATOM 1546 C CA . ARG A 1 194 ? -11.17783 39.95094 41.30160 1.000 12.31072 588 ARG A CA 1
ATOM 1547 C C . ARG A 1 194 ? -10.06815 40.73191 41.99225 1.000 13.68958 588 ARG A C 1
ATOM 1548 O O . ARG A 1 194 ? -9.38138 40.18856 42.86761 1.000 14.08022 588 ARG A O 1
ATOM 1556 N N . CYS A 1 195 ? -9.89894 42.01099 41.65254 1.000 13.05857 589 CYS A N 1
ATOM 1557 C CA . CYS A 1 195 ? -8.82125 42.75595 42.29333 1.000 12.09831 589 CYS A CA 1
ATOM 1558 C C . CYS A 1 195 ? -9.07840 42.92593 43.78881 1.000 12.93285 589 CYS A C 1
ATOM 1559 O O . CYS A 1 195 ? -8.12475 42.99550 44.56186 1.000 13.24056 589 CYS A O 1
ATOM 1562 N N . LEU A 1 196 ? -10.34335 42.98937 44.22111 1.000 13.11901 590 LEU A N 1
ATOM 1563 C CA . LEU A 1 196 ? -10.62681 43.04676 45.65224 1.000 11.50043 590 LEU A CA 1
ATOM 1564 C C . LEU A 1 196 ? -10.11757 41.80243 46.35497 1.000 12.14591 590 LEU A C 1
ATOM 1565 O O . LEU A 1 196 ? -9.60396 41.88772 47.47297 1.000 11.83148 590 LEU A O 1
ATOM 1570 N N . MET A 1 197 ? -10.28428 40.63382 45.72767 1.000 11.99477 591 MET A N 1
ATOM 1571 C CA A MET A 1 197 ? -9.76213 39.40634 46.31292 0.310 11.26556 591 MET A CA 1
ATOM 1572 C CA B MET A 1 197 ? -9.76176 39.39679 46.29755 0.690 11.21324 591 MET A CA 1
ATOM 1573 C C . MET A 1 197 ? -8.24356 39.44556 46.39365 1.000 13.68063 591 MET A C 1
ATOM 1574 O O . MET A 1 197 ? -7.66335 39.07283 47.41881 1.000 15.15666 591 MET A O 1
ATOM 1583 N N . LEU A 1 198 ? -7.58159 39.90728 45.33306 1.000 14.53729 592 LEU A N 1
ATOM 1584 C CA . LEU A 1 198 ? -6.12107 39.92579 45.33964 1.000 13.48413 592 LEU A CA 1
ATOM 1585 C C . LEU A 1 198 ? -5.58428 40.91845 46.36571 1.000 13.19292 592 LEU A C 1
ATOM 1586 O O . LEU A 1 198 ? -4.57988 40.64409 47.03802 1.000 11.85634 592 LEU A O 1
ATOM 1591 N N . ILE A 1 199 ? -6.24452 42.06994 46.51003 1.000 10.68667 593 ILE A N 1
ATOM 1592 C CA . ILE A 1 199 ? -5.83040 43.05341 47.50646 1.000 11.47962 593 ILE A CA 1
ATOM 1593 C C . ILE A 1 199 ? -6.05369 42.51950 48.91622 1.000 12.93974 593 ILE A C 1
ATOM 1594 O O . ILE A 1 199 ? -5.15024 42.55080 49.76033 1.000 12.58071 593 ILE A O 1
ATOM 1599 N N . TYR A 1 200 ? -7.26741 42.03723 49.19656 1.000 13.27652 594 TYR A N 1
ATOM 1600 C CA . TYR A 1 200 ? -7.57756 41.47830 50.51040 1.000 11.79964 594 TYR A CA 1
ATOM 1601 C C . TYR A 1 200 ? -6.58498 40.39736 50.89771 1.000 13.69085 594 TYR A C 1
ATOM 1602 O O . TYR A 1 200 ? -6.05097 40.39617 52.01256 1.000 12.39659 594 TYR A O 1
ATOM 1611 N N . ASN A 1 201 ? -6.31573 39.47308 49.98193 1.000 11.91347 595 ASN A N 1
ATOM 1612 C CA . ASN A 1 201 ? -5.41713 38.38358 50.32191 1.000 12.43859 595 ASN A CA 1
ATOM 1613 C C . ASN A 1 201 ? -3.99008 38.88080 50.50022 1.000 17.62896 595 ASN A C 1
ATOM 1614 O O . ASN A 1 201 ? -3.25736 38.34712 51.33947 1.000 18.18014 595 ASN A O 1
ATOM 1619 N N . THR A 1 202 ? -3.58765 39.92708 49.77209 1.000 14.61220 596 THR A N 1
ATOM 1620 C CA . THR A 1 202 ? -2.28222 40.52229 50.04147 1.000 13.78939 596 THR A CA 1
ATOM 1621 C C . THR A 1 202 ? -2.20043 41.06871 51.46800 1.000 14.97015 596 THR A C 1
ATOM 1622 O O . THR A 1 202 ? -1.18949 40.87494 52.16108 1.000 16.37891 596 THR A O 1
ATOM 1626 N N . LEU A 1 203 ? -3.23407 41.78139 51.92593 1.000 12.57142 597 LEU A N 1
ATOM 1627 C CA . LEU A 1 203 ? -3.18503 42.34040 53.27627 1.000 14.49397 597 LEU A CA 1
ATOM 1628 C C . LEU A 1 203 ? -3.18837 41.23737 54.32698 1.000 16.37156 597 LEU A C 1
ATOM 1629 O O . LEU A 1 203 ? -2.45343 41.31422 55.32428 1.000 15.24473 597 LEU A O 1
ATOM 1634 N N . ILE A 1 204 ? -3.99223 40.19522 54.10269 1.000 13.96541 598 ILE A N 1
ATOM 1635 C CA . ILE A 1 204 ? -4.08194 39.07132 55.03507 1.000 15.72352 598 ILE A CA 1
ATOM 1636 C C . ILE A 1 204 ? -2.71918 38.41895 55.22127 1.000 18.04403 598 ILE A C 1
ATOM 1637 O O . ILE A 1 204 ? -2.33972 38.04142 56.33711 1.000 22.49077 598 ILE A O 1
ATOM 1642 N N . GLU A 1 205 ? -1.96521 38.27757 54.13316 1.000 15.11482 599 GLU A N 1
ATOM 1643 C CA . GLU A 1 205 ? -0.69639 37.56738 54.16387 1.000 16.43760 599 GLU A CA 1
ATOM 1644 C C . GLU A 1 205 ? 0.46555 38.43312 54.61424 1.000 21.29350 599 GLU A C 1
ATOM 1645 O O . GLU A 1 205 ? 1.42388 37.90444 55.18610 1.000 21.02982 599 GLU A O 1
ATOM 1651 N N . ARG A 1 206 ? 0.41715 39.74178 54.36051 1.000 17.08739 600 ARG A N 1
ATOM 1652 C CA . ARG A 1 206 ? 1.59308 40.59979 54.46415 1.000 14.12297 600 ARG A CA 1
ATOM 1653 C C . ARG A 1 206 ? 1.57256 41.58749 55.62546 1.000 21.14080 600 ARG A C 1
ATOM 1654 O O . ARG A 1 206 ? 2.61976 42.17945 55.92078 1.000 23.45565 600 ARG A O 1
ATOM 1662 N N . VAL A 1 207 ? 0.43856 41.79636 56.28635 1.000 16.24603 601 VAL A N 1
ATOM 1663 C CA . VAL A 1 207 ? 0.33963 42.74507 57.39370 1.000 16.33800 601 VAL A CA 1
ATOM 1664 C C . VAL A 1 207 ? 0.09244 41.94742 58.67128 1.000 18.45595 601 VAL A C 1
ATOM 1665 O O . VAL A 1 207 ? -0.98465 41.37462 58.85568 1.000 18.02259 601 VAL A O 1
ATOM 1669 N N . SER A 1 208 ? 1.08411 41.91895 59.57464 1.000 21.72492 602 SER A N 1
ATOM 1670 C CA . SER A 1 208 ? 1.04568 40.96302 60.68353 1.000 21.80103 602 SER A CA 1
ATOM 1671 C C . SER A 1 208 ? -0.10443 41.22172 61.65149 1.000 20.92450 602 SER A C 1
ATOM 1672 O O . SER A 1 208 ? -0.65591 40.27173 62.22490 1.000 23.38565 602 SER A O 1
ATOM 1675 N N . PHE A 1 209 ? -0.48029 42.48266 61.84423 1.000 21.72385 603 PHE A N 1
ATOM 1676 C CA . PHE A 1 209 ? -1.52343 42.86424 62.78545 1.000 21.41268 603 PHE A CA 1
ATOM 1677 C C . PHE A 1 209 ? -2.85799 43.11216 62.09336 1.000 18.33933 603 PHE A C 1
ATOM 1678 O O . PHE A 1 209 ? -3.71542 43.82238 62.63597 1.000 18.25790 603 PHE A O 1
ATOM 1686 N N . ILE A 1 210 ? -3.04771 42.52919 60.90963 1.000 17.16725 604 ILE A N 1
ATOM 1687 C CA . ILE A 1 210 ? -4.17684 42.89363 60.06371 1.000 16.16353 604 ILE A CA 1
ATOM 1688 C C . ILE A 1 210 ? -5.50050 42.54631 60.72742 1.000 21.17451 604 ILE A C 1
ATOM 1689 O O . ILE A 1 210 ? -6.49836 43.23976 60.50765 1.000 16.48294 604 ILE A O 1
ATOM 1694 N N . GLN A 1 211 ? -5.54075 41.50015 61.56806 1.000 16.04296 605 GLN A N 1
ATOM 1695 C CA . GLN A 1 211 ? -6.83109 41.09173 62.12404 1.000 18.85887 605 GLN A CA 1
ATOM 1696 C C . GLN A 1 211 ? -7.39428 42.14536 63.06905 1.000 19.23967 605 GLN A C 1
ATOM 1697 O O . GLN A 1 211 ? -8.60330 42.41036 63.05155 1.000 20.59997 605 GLN A O 1
ATOM 1703 N N . ALA A 1 212 ? -6.54169 42.78125 63.87734 1.000 17.01976 606 ALA A N 1
ATOM 1704 C CA . ALA A 1 212 ? -7.01259 43.86908 64.73272 1.000 20.53265 606 ALA A CA 1
ATOM 1705 C C . ALA A 1 212 ? -7.54889 45.02703 63.91042 1.000 20.26595 606 ALA A C 1
ATOM 1706 O O . ALA A 1 212 ? -8.51195 45.68955 64.31377 1.000 21.26810 606 ALA A O 1
ATOM 1708 N N . VAL A 1 213 ? -6.93249 45.29291 62.75836 1.000 18.39864 607 VAL A N 1
ATOM 1709 C CA . VAL A 1 213 ? -7.37860 46.40293 61.92357 1.000 16.77955 607 VAL A CA 1
ATOM 1710 C C . VAL A 1 213 ? -8.70171 46.05635 61.25931 1.000 17.53137 607 VAL A C 1
ATOM 1711 O O . VAL A 1 213 ? -9.59276 46.90287 61.13789 1.000 17.61090 607 VAL A O 1
ATOM 1715 N N . ILE A 1 214 ? -8.84483 44.80743 60.82114 1.000 15.29061 608 ILE A N 1
ATOM 1716 C CA . ILE A 1 214 ? -10.10584 44.35554 60.24280 1.000 15.56520 608 ILE A CA 1
ATOM 1717 C C . ILE A 1 214 ? -11.23569 44.52341 61.24711 1.000 18.64645 608 ILE A C 1
ATOM 1718 O O . ILE A 1 214 ? -12.30605 45.03848 60.91211 1.000 17.22218 608 ILE A O 1
ATOM 1723 N N . GLU A 1 215 ? -11.00801 44.11960 62.50135 1.000 18.62795 609 GLU A N 1
ATOM 1724 C CA . GLU A 1 215 ? -12.07028 44.20632 63.50033 1.000 23.21119 609 GLU A CA 1
ATOM 1725 C C . GLU A 1 215 ? -12.48523 45.65470 63.74426 1.000 21.42859 609 GLU A C 1
ATOM 1726 O O . GLU A 1 215 ? -13.67871 45.95570 63.86714 1.000 20.76491 609 GLU A O 1
ATOM 1732 N N . LYS A 1 216 ? -11.51794 46.57235 63.79664 1.000 19.39952 610 LYS A N 1
ATOM 1733 C CA . LYS A 1 216 ? -11.86124 47.98475 63.93056 1.000 22.61139 610 LYS A CA 1
ATOM 1734 C C . LYS A 1 216 ? -12.64633 48.48235 62.72263 1.000 20.41587 610 LYS A C 1
ATOM 1735 O O . LYS A 1 216 ? -13.58807 49.27135 62.87159 1.000 20.97608 610 LYS A O 1
ATOM 1741 N N . SER A 1 217 ? -12.25829 48.05684 61.51735 1.000 17.79224 611 SER A N 1
ATOM 1742 C CA . SER A 1 217 ? -12.93069 48.52524 60.31002 1.000 17.29357 611 SER A CA 1
ATOM 1743 C C . SER A 1 217 ? -14.36099 48.01085 60.23241 1.000 19.96430 611 SER A C 1
ATOM 1744 O O . SER A 1 217 ? -15.29460 48.78551 59.99239 1.000 18.42993 611 SER A O 1
ATOM 1747 N N . ILE A 1 218 ? -14.55811 46.70682 60.42993 1.000 18.03585 612 ILE A N 1
ATOM 1748 C CA . ILE A 1 218 ? -15.91983 46.18128 60.33977 1.000 18.78712 612 ILE A CA 1
ATOM 1749 C C . ILE A 1 218 ? -16.80338 46.76993 61.44322 1.000 21.43637 612 ILE A C 1
ATOM 1750 O O . ILE A 1 218 ? -18.01353 46.95635 61.24738 1.000 23.44340 612 ILE A O 1
ATOM 1755 N N . ALA A 1 219 ? -16.21562 47.12208 62.59007 1.000 18.58722 613 ALA A N 1
ATOM 1756 C CA . ALA A 1 219 ? -16.98460 47.72683 63.67381 1.000 21.51532 613 ALA A CA 1
ATOM 1757 C C . ALA A 1 219 ? -17.48462 49.11532 63.30786 1.000 22.30442 613 ALA A C 1
ATOM 1758 O O . ALA A 1 219 ? -18.51460 49.55842 63.83116 1.000 26.23022 613 ALA A O 1
ATOM 1760 N N . SER A 1 220 ? -16.76749 49.81858 62.43236 1.000 20.56531 614 SER A N 1
ATOM 1761 C CA . SER A 1 220 ? -17.13342 51.17469 62.04941 1.000 22.04418 614 SER A CA 1
ATOM 1762 C C . SER A 1 220 ? -18.22911 51.22737 60.99364 1.000 19.76333 614 SER A C 1
ATOM 1763 O O . SER A 1 220 ? -18.75882 52.31538 60.73309 1.000 25.44916 614 SER A O 1
ATOM 1766 N N . ASN A 1 221 ? -18.57734 50.10000 60.37372 1.000 16.93701 615 ASN A N 1
ATOM 1767 C CA . ASN A 1 221 ? -19.57993 50.10776 59.31712 1.000 21.35409 615 ASN A CA 1
ATOM 1768 C C . ASN A 1 221 ? -20.88707 50.68436 59.82868 1.000 19.66688 615 ASN A C 1
ATOM 1769 O O . ASN A 1 221 ? -21.37360 50.29382 60.89379 1.000 24.80597 615 ASN A O 1
ATOM 1774 N N . ASN A 1 222 ? -21.47041 51.58399 59.04805 1.000 19.51412 616 ASN A N 1
ATOM 1775 C CA . ASN A 1 222 ? -22.81905 52.06123 59.33781 1.000 22.13270 616 ASN A CA 1
ATOM 1776 C C . ASN A 1 222 ? -23.48276 52.40691 58.01301 1.000 21.50955 616 ASN A C 1
ATOM 1777 O O . ASN A 1 222 ? -23.07136 53.34742 57.32666 1.000 22.09369 616 ASN A O 1
ATOM 1782 N N . PH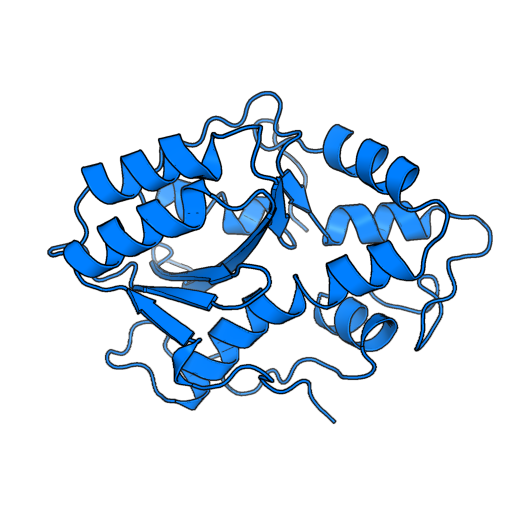E A 1 223 ? -24.49171 51.62972 57.64557 1.000 19.32983 617 PHE A N 1
ATOM 1783 C CA . PHE A 1 223 ? -25.18497 51.79595 56.37840 1.000 20.39236 617 PHE A CA 1
ATOM 1784 C C . PHE A 1 223 ? -26.53768 52.45822 56.54496 1.000 23.10922 617 PHE A C 1
ATOM 1785 O O . PHE A 1 223 ? -27.13703 52.88465 55.55035 1.000 22.33782 617 PHE A O 1
ATOM 1793 N N . LEU A 1 224 ? -27.02963 52.53369 57.77271 1.000 17.31904 618 LEU A N 1
ATOM 1794 C CA . LEU A 1 224 ? -28.34723 53.08438 58.04633 1.000 22.72543 618 LEU A CA 1
ATOM 1795 C C . LEU A 1 224 ? -28.30281 54.56268 58.38825 1.000 22.66399 618 LEU A C 1
ATOM 1796 O O . LEU A 1 224 ? -29.24029 55.29422 58.04934 1.000 25.34066 618 LEU A O 1
ATOM 1801 N N . ARG A 1 225 ? -27.24762 55.01857 59.05583 1.000 21.70257 619 ARG A N 1
ATOM 1802 C CA A ARG A 1 225 ? -27.13158 56.41981 59.42623 0.600 28.38268 619 ARG A CA 1
ATOM 1803 C CA B ARG A 1 225 ? -27.13806 56.42104 59.42443 0.400 28.39590 619 ARG A CA 1
ATOM 1804 C C . ARG A 1 225 ? -26.50904 57.20750 58.28438 1.000 23.58261 619 ARG A C 1
ATOM 1805 O O . ARG A 1 225 ? -25.59942 56.72378 57.60673 1.000 20.91182 619 ARG A O 1
ATOM 1820 N N . ARG A 1 226 ? -27.00019 58.42523 58.07578 1.000 20.52960 620 ARG A N 1
ATOM 1821 C CA . ARG A 1 226 ? -26.42718 59.25572 57.02744 1.000 24.82965 620 ARG A CA 1
ATOM 1822 C C . ARG A 1 226 ? -24.96395 59.55786 57.32324 1.000 19.96056 620 ARG A C 1
ATOM 1823 O O . ARG A 1 226 ? -24.59186 59.87321 58.45733 1.000 24.99879 620 ARG A O 1
ATOM 1831 N N . GLY A 1 227 ? -24.13209 59.43022 56.29092 1.000 19.32943 621 GLY A N 1
ATOM 1832 C CA . GLY A 1 227 ? -22.75002 59.83234 56.37206 1.000 17.87644 621 GLY A CA 1
ATOM 1833 C C . GLY A 1 227 ? -22.41327 60.71548 55.18727 1.000 20.04760 621 GLY A C 1
ATOM 1834 O O . GLY A 1 227 ? -23.08841 60.70058 54.15977 1.000 19.17502 621 GLY A O 1
ATOM 1835 N N . ALA A 1 228 ? -21.35048 61.49618 55.34978 1.000 19.00188 622 ALA A N 1
ATOM 1836 C CA . ALA A 1 228 ? -20.91640 62.36602 54.26649 1.000 19.52636 622 ALA A CA 1
ATOM 1837 C C . ALA A 1 228 ? -20.57108 61.55194 53.03010 1.000 16.59399 622 ALA A C 1
ATOM 1838 O O . ALA A 1 228 ? -19.87844 60.52752 53.11236 1.000 19.01910 622 ALA A O 1
ATOM 1840 N N . HIS A 1 229 ? -21.06694 61.99867 51.88108 1.000 18.81124 623 HIS A N 1
ATOM 1841 C CA . HIS A 1 229 ? -20.66005 61.39825 50.62304 1.000 17.89627 623 HIS A CA 1
ATOM 1842 C C . HIS A 1 229 ? -19.19438 61.71542 50.35156 1.000 23.23672 623 HIS A C 1
ATOM 1843 O O . HIS A 1 229 ? -18.74905 62.84636 50.53730 1.000 25.63595 623 HIS A O 1
ATOM 1850 N N . VAL A 1 230 ? -18.44462 60.70965 49.92679 1.000 29.47665 624 VAL A N 1
ATOM 1851 C CA . VAL A 1 230 ? -17.03536 60.86254 49.55590 1.000 31.28120 624 VAL A CA 1
ATOM 1852 C C . VAL A 1 230 ? -16.83566 60.51882 48.08519 1.000 26.02225 624 VAL A C 1
ATOM 1853 O O . VAL A 1 230 ? -16.35003 61.35009 47.31530 1.000 39.46847 624 VAL A O 1
#

Secondary structure (DSSP, 8-state):
-B----S-GGGEEEE-SHHHHHHHHHHHTT-SEEEEEEEEE--SSSPPEEEEEEEE-SS-EEEEETT-TTTS-HHHHHHHIIIIIT-TTSEEEESSHHHHHHHHHHHS------SS-TTEEEHHHHHHHHTTSTT--EETTEEGGGS-SSHHHHHHHHHS-BPP-TTTTS-TT-SSPPHHHHHHHHHHHHHHHHHHHHHHHH-TTHHHHHHHHHHH--SSS-----

InterPro domains:
  IPR002562 3'-5' exonuclease domain [PF01612] (411-599)
  IPR002562 3'-5' exonuclease domain [SM00474] (410-602)
  IPR012337 Ribonuclease H-like superfamily [SSF53098] (369-601)
  IPR036397 Ribonuclease H superfamily [G3DSA:3.30.420.10] (370-616)
  IPR037432 Exonuclease Mut-7, DEDDy 3'-5' exonuclease domain [cd06146] (413-599)
  IPR052408 Exonuclease MUT-7-like [PTHR47765] (77-602)

Nearest PDB structures (foldseek):
  7jw6-assembly1_A-2  TM=1.004E+00  e=6.460E-49  Drosophila melanogaster
  7jw2-assembly1_B  TM=9.076E-01  e=2.299E-19  Aedes aegypti
  5c0y-assembly2_B  TM=8.278E-01  e=6.604E-11  Saccharomyces cerevisiae S288C
  5c0y-assembly1_A  TM=7.816E-01  e=2.084E-10  Saccharomyces cerevisiae S288C
  5c0x-assembly1_K  TM=7.931E-01  e=4.307E-10  Saccharomyces cerevisiae S288C

B-factor: mean 21.9, std 9.98, range [8.46, 87.44]

Organism: Drosophila melanogaster (NCBI:txid7227)

CATH classification: 3.30.420.10

Foldseek 3Di:
DADFDPADPVQEAEALAPVSLVVVLVVLLPAQEKFWDFAWDDDDPDDIGTAWIWIGGLHGIYTYGLVSDVRCDQVSLCCCLVRHQQDLRHAYEYALVLVVVVVPVVSGVNVHDFPLQLSYFHVLLLLVLQCVDPVFFQEPQGGSVPFDRDLQRLCCRHPNHGHDCVVVPPDSNDPPDDPVVSRNRRCNGNSSSSSVVRCVPRPPCSVVSRNVRSNPDHNPDDDDDD

GO terms:
  GO:0043186 P granule (C, IDA)
  GO:1990904 ribonucleoprotein complex (C, IDA)
  GO:0000175 3'-5'-RNA exonuclease activity (F, IMP)
  GO:0034587 piRNA processing (P, IMP)
  GO:0035196 miRNA processing (P, IMP)
  GO:0044747 pre-miRNA 3'-end processing (P, IMP)
  GO:0010526 transposable element silencing (P, IMP)
  GO:0140965 secondary piRNA processing (P, IMP)
  GO:0140990 primary piRNA processing (P, IMP)

Sequence (226 aa):
MYLTMDLPDECLIIVNKADEFDRMLYHLQQECVIYLASEWMQSVCGDNQLCVLQIATGHNVYLIDCLARESLRSEHWRLLGANIFNNVNIRKVGFSMVSDLSSVLQRSLPLQLRLQMPHHYLDLRNLWLELKKQRFGVELPFGNVNRRAGDALTDLSLACLGKKLNKSNQCSNWANNRPLRREQILYAAIDARCLMMLIYNTLIERVSFIQAVIEKSIASNNFLRRRGAHV